Protein AF-A0A7J7NDR8-F1 (afdb_monomer)

Foldseek 3Di:
DPQPLLVLLVVLLVQLVVCVVVVPPPSLVVSLCSSLVVQCDEPDSNHLQDPDPVSVVLVVLLVLQFDDDDLPPAAQPDDCPCVPDPVVVVCVVLVVVLQVVQQVVLVLLLCVLLVQADPVSDGPCPVVSVVVQVVQQVNQVNSRHHRDHDDSLCSVVSVVPVNDVVSVVVVVVVVVVCSRRVSVVVSRDPSSVVSSVVVVVVVVCVVVVVFPCVPCLGVVLVVQLVVCCVVVVGSSVSVCSSVVSSCVVCVVVVVVVVVVVVVVVVVVVVVVVVVVVVVVVVVVVVVVPD

Radius of gyration: 29.2 Å; Cα contacts (8 Å, |Δi|>4): 221; chains: 1; bounding box: 97×40×79 Å

Secondary structure (DSSP, 8-state):
---HHHHHHHHHHHHHHHHHHTT-TTHHHHHHHHHHHHHHSTTSTT-SS-SSHHHHHHHHHHT-SS------SSTT----TTTTSHHHHHHHHHHHHHHHHHHHHHHHHHHHHHT-EETTTEETTHHHHHHHHHHHHHHHHHTTPPPP---TTHHHHHHTT--SHHHHHHHHHHHHHHGGGHHHHTTS-HHHHHHHHHHHHHHHGGGGGGS-TT-HHHHHHHHHHHHHHHHH--HHHHHHHHHHHHHHHHHHHHHHHHHHHHHHHHHHHHHHHHHHHHHHHHHHHHHTT-

Structure (mmCIF, N/CA/C/O backbone):
data_AF-A0A7J7NDR8-F1
#
_entry.id   AF-A0A7J7NDR8-F1
#
loop_
_atom_site.group_PDB
_atom_site.id
_atom_site.type_symbol
_atom_site.label_atom_id
_atom_site.label_alt_id
_atom_site.label_comp_id
_atom_site.label_asym_id
_atom_site.label_entity_id
_atom_site.label_seq_id
_atom_site.pdbx_PDB_ins_code
_atom_site.Cartn_x
_atom_site.Cartn_y
_atom_site.Cartn_z
_atom_site.occupancy
_atom_site.B_iso_or_equiv
_atom_site.auth_seq_id
_atom_site.auth_comp_id
_atom_site.auth_asym_id
_atom_site.auth_atom_id
_atom_site.pdbx_PDB_model_num
ATOM 1 N N . MET A 1 1 ? -23.920 -17.644 0.819 1.00 51.53 1 MET A N 1
ATOM 2 C CA . MET A 1 1 ? -24.583 -16.323 0.666 1.00 51.53 1 MET A CA 1
ATOM 3 C C . MET A 1 1 ? -25.579 -15.986 1.797 1.00 51.53 1 MET A C 1
ATOM 5 O O . MET A 1 1 ? -26.449 -15.149 1.606 1.00 51.53 1 MET A O 1
ATOM 9 N N . ARG A 1 2 ? -25.453 -16.583 2.999 1.00 60.44 2 ARG A N 1
ATOM 10 C CA . ARG A 1 2 ? -26.369 -16.357 4.142 1.00 60.44 2 ARG A CA 1
ATOM 11 C C . ARG A 1 2 ? -25.846 -15.369 5.196 1.00 60.44 2 ARG A C 1
ATOM 13 O O . ARG A 1 2 ? -26.506 -15.187 6.207 1.00 60.44 2 ARG A O 1
ATOM 20 N N . SER A 1 3 ? -24.673 -14.760 4.990 1.00 77.31 3 SER A N 1
ATOM 21 C CA . SER A 1 3 ? -24.080 -13.879 6.002 1.00 77.31 3 SER A CA 1
ATOM 22 C C . SER A 1 3 ? -24.706 -12.480 5.959 1.00 77.31 3 SER A C 1
ATOM 24 O O . SER A 1 3 ? -24.571 -11.804 4.936 1.00 77.31 3 SER A O 1
ATOM 26 N N . PRO A 1 4 ? -25.331 -11.998 7.046 1.00 75.75 4 PRO A N 1
ATOM 27 C CA . PRO A 1 4 ? -25.862 -10.635 7.131 1.00 75.75 4 PRO A CA 1
ATOM 28 C C . PRO A 1 4 ? -24.774 -9.559 6.970 1.00 75.75 4 PRO A C 1
ATOM 30 O O . PRO A 1 4 ? -25.018 -8.502 6.392 1.00 75.75 4 PRO A O 1
ATOM 33 N N . THR A 1 5 ? -23.541 -9.862 7.394 1.00 81.44 5 THR A N 1
ATOM 34 C CA . THR A 1 5 ? -22.369 -8.981 7.239 1.00 81.44 5 THR A CA 1
ATOM 35 C C . THR A 1 5 ? -21.984 -8.751 5.779 1.00 81.44 5 THR A C 1
ATOM 37 O O . THR A 1 5 ? -21.551 -7.657 5.426 1.00 81.44 5 THR A O 1
ATOM 40 N N . PHE A 1 6 ? -22.190 -9.749 4.913 1.00 82.50 6 PHE A N 1
ATOM 41 C CA . PHE A 1 6 ? -21.915 -9.627 3.482 1.00 82.50 6 PHE A CA 1
ATOM 42 C C . PHE A 1 6 ? -22.890 -8.654 2.817 1.00 82.50 6 PHE A C 1
ATOM 44 O O . PHE A 1 6 ? -22.467 -7.774 2.074 1.00 82.50 6 PHE A O 1
ATOM 51 N N . TRP A 1 7 ? -24.184 -8.772 3.125 1.00 82.44 7 TRP A N 1
ATOM 52 C CA . TRP A 1 7 ? -25.208 -7.885 2.576 1.00 82.44 7 TRP A CA 1
ATOM 53 C C . TRP A 1 7 ? -25.031 -6.442 3.039 1.00 82.44 7 TRP A C 1
ATOM 55 O O . TRP A 1 7 ? -25.168 -5.531 2.228 1.00 82.44 7 TRP A O 1
ATOM 65 N N . LEU A 1 8 ? -24.648 -6.219 4.301 1.00 82.50 8 LEU A N 1
ATOM 66 C CA . LEU A 1 8 ? -24.346 -4.867 4.771 1.00 82.50 8 LEU A CA 1
ATOM 67 C C . LEU A 1 8 ? -23.122 -4.276 4.054 1.00 82.50 8 LEU A C 1
ATOM 69 O O . LEU A 1 8 ? -23.159 -3.118 3.640 1.00 82.50 8 LEU A O 1
ATOM 73 N N . GLY A 1 9 ? -22.072 -5.075 3.844 1.00 81.94 9 GLY A N 1
ATOM 74 C CA . GLY A 1 9 ? -20.925 -4.670 3.031 1.00 81.94 9 GLY A CA 1
ATOM 75 C C . GLY A 1 9 ? -21.319 -4.345 1.584 1.00 81.94 9 GLY A C 1
ATOM 76 O O . GLY A 1 9 ? -20.912 -3.316 1.051 1.00 81.94 9 GLY A O 1
ATOM 77 N N . ALA A 1 10 ? -22.175 -5.159 0.961 1.00 85.19 10 ALA A N 1
ATOM 78 C CA . ALA A 1 10 ? -22.676 -4.920 -0.394 1.00 85.19 10 ALA A CA 1
ATOM 79 C C . ALA A 1 10 ? -23.516 -3.632 -0.497 1.00 85.19 10 ALA A C 1
ATOM 81 O O . ALA A 1 10 ? -23.398 -2.890 -1.469 1.00 85.19 10 ALA A O 1
ATOM 82 N N . VAL A 1 11 ? -24.320 -3.313 0.522 1.00 85.00 11 VAL A N 1
ATOM 83 C CA . VAL A 1 11 ? -25.031 -2.026 0.593 1.00 85.00 11 VAL A CA 1
ATOM 84 C C . VAL A 1 11 ? -24.041 -0.868 0.748 1.00 85.00 11 VAL A C 1
ATOM 86 O O . VAL A 1 11 ? -24.174 0.138 0.054 1.00 85.00 11 VAL A O 1
ATOM 89 N N . GLY A 1 12 ? -23.010 -1.022 1.584 1.00 83.38 12 GLY A N 1
ATOM 90 C CA . GLY A 1 12 ? -21.914 -0.055 1.688 1.00 83.38 12 GLY A CA 1
ATOM 91 C C . GLY A 1 12 ? -21.220 0.197 0.348 1.00 83.38 12 GLY A C 1
ATOM 92 O O . GLY A 1 12 ? -21.011 1.350 -0.026 1.00 83.38 12 GLY A O 1
ATOM 93 N N . PHE A 1 13 ? -20.951 -0.868 -0.414 1.00 85.44 13 PHE A N 1
ATOM 94 C CA . PHE A 1 13 ? -20.407 -0.792 -1.772 1.00 85.44 13 PHE A CA 1
ATOM 95 C C . PHE A 1 13 ? -21.311 0.025 -2.700 1.00 85.44 13 PHE A C 1
ATOM 97 O O . PHE A 1 13 ? -20.837 0.943 -3.367 1.00 85.44 13 PHE A O 1
ATOM 104 N N . LEU A 1 14 ? -22.618 -0.264 -2.713 1.00 86.31 14 LEU A N 1
ATOM 105 C CA . LEU A 1 14 ? -23.586 0.465 -3.536 1.00 86.31 14 LEU A CA 1
ATOM 106 C C . LEU A 1 14 ? -23.651 1.947 -3.162 1.00 86.31 14 LEU A C 1
ATOM 108 O O . LEU A 1 14 ? -23.682 2.793 -4.050 1.00 86.31 14 LEU A O 1
ATOM 112 N N . ILE A 1 15 ? -23.619 2.283 -1.871 1.00 84.38 15 ILE A N 1
ATOM 113 C CA . ILE A 1 15 ? -23.597 3.677 -1.407 1.00 84.38 15 ILE A CA 1
ATOM 114 C C . ILE A 1 15 ? -22.334 4.389 -1.901 1.00 84.38 15 ILE A C 1
ATOM 116 O O . ILE A 1 15 ? -22.423 5.499 -2.430 1.00 84.38 15 ILE A O 1
ATOM 120 N N . THR A 1 16 ? -21.165 3.753 -1.784 1.00 83.88 16 THR A N 1
ATOM 121 C CA . THR A 1 16 ? -19.909 4.317 -2.294 1.00 83.88 16 THR A CA 1
ATOM 122 C C . THR A 1 16 ? -19.947 4.491 -3.813 1.00 83.88 16 THR A C 1
ATOM 124 O O . THR A 1 16 ? -19.582 5.559 -4.307 1.00 83.88 16 THR A O 1
ATOM 127 N N . ALA A 1 17 ? -20.438 3.495 -4.553 1.00 83.56 17 ALA A N 1
ATOM 128 C CA . ALA A 1 17 ? -20.567 3.547 -6.007 1.00 83.56 17 ALA A CA 1
ATOM 129 C C . ALA A 1 17 ? -21.536 4.652 -6.463 1.00 83.56 17 ALA A C 1
ATOM 131 O O . ALA A 1 17 ? -21.200 5.445 -7.340 1.00 83.56 17 ALA A O 1
ATOM 132 N N . LEU A 1 18 ? -22.703 4.777 -5.824 1.00 85.00 18 LEU A N 1
ATOM 133 C CA . LEU A 1 18 ? -23.671 5.842 -6.107 1.00 85.00 18 LEU A CA 1
ATOM 134 C C . LEU A 1 18 ? -23.115 7.231 -5.771 1.00 85.00 18 LEU A C 1
ATOM 136 O O . LEU A 1 18 ? -23.335 8.182 -6.522 1.00 85.00 18 LEU A O 1
ATOM 140 N N . GLY A 1 19 ? -22.371 7.357 -4.670 1.00 80.44 19 GLY A N 1
ATOM 141 C CA . GLY A 1 19 ? -21.690 8.598 -4.306 1.00 80.44 19 GLY A CA 1
ATOM 142 C C . GLY A 1 19 ? -20.628 9.011 -5.329 1.00 80.44 19 GLY A C 1
ATOM 143 O O . GLY A 1 19 ? -20.514 10.195 -5.645 1.00 80.44 19 GLY A O 1
ATOM 144 N N . LEU A 1 20 ? -19.890 8.040 -5.882 1.00 80.81 20 LEU A N 1
ATOM 145 C CA . LEU A 1 20 ? -18.927 8.255 -6.968 1.00 80.81 20 LEU A CA 1
ATOM 146 C C . LEU A 1 20 ? -19.614 8.676 -8.271 1.00 80.81 20 LEU A C 1
ATOM 148 O O . LEU A 1 20 ? -19.175 9.646 -8.881 1.00 80.81 20 LEU A O 1
ATOM 152 N N . ILE A 1 21 ? -20.722 8.031 -8.658 1.00 83.75 21 ILE A N 1
ATOM 153 C CA . ILE A 1 21 ? -21.513 8.418 -9.845 1.00 83.75 21 ILE A CA 1
ATOM 154 C C . ILE A 1 21 ? -21.975 9.878 -9.743 1.00 83.75 21 ILE A C 1
ATOM 156 O O . ILE A 1 21 ? -21.960 10.613 -10.727 1.00 83.75 21 ILE A O 1
ATOM 160 N N . LYS A 1 22 ? -22.355 10.322 -8.541 1.00 82.75 22 LYS A N 1
ATOM 161 C CA . LYS A 1 22 ? -22.794 11.700 -8.284 1.00 82.75 22 LYS A CA 1
ATOM 162 C C . LYS A 1 22 ? -21.647 12.698 -8.061 1.00 82.75 22 LYS A C 1
ATOM 164 O O . LYS A 1 22 ? -21.925 13.838 -7.704 1.00 82.75 22 LYS A O 1
ATOM 169 N N . ASN A 1 23 ? -20.384 12.299 -8.258 1.00 78.00 23 ASN A N 1
ATOM 170 C CA . ASN A 1 23 ? -19.192 13.129 -8.026 1.00 78.00 23 ASN A CA 1
ATOM 171 C C . ASN A 1 23 ? -19.164 13.800 -6.636 1.00 78.00 23 ASN A C 1
ATOM 173 O O . ASN A 1 23 ? -18.692 14.927 -6.475 1.00 78.00 23 ASN A O 1
ATOM 177 N N . ILE A 1 24 ? -19.671 13.113 -5.607 1.00 79.31 24 ILE A N 1
ATOM 178 C CA . ILE A 1 24 ? -19.662 13.636 -4.239 1.00 79.31 24 ILE A CA 1
ATOM 179 C C . ILE A 1 24 ? -18.255 13.463 -3.661 1.00 79.31 24 ILE A C 1
ATOM 181 O O . ILE A 1 24 ? -17.758 12.342 -3.519 1.00 79.31 24 ILE A O 1
ATOM 185 N N . LYS A 1 25 ? -17.622 14.580 -3.283 1.00 70.81 25 LYS A N 1
ATOM 186 C CA . LYS A 1 25 ? -16.310 14.577 -2.623 1.00 70.81 25 LYS A CA 1
ATOM 187 C C . LYS A 1 25 ? -16.377 13.753 -1.334 1.00 70.81 25 LYS A C 1
ATOM 189 O O . LYS A 1 25 ? -17.200 14.017 -0.463 1.00 70.81 25 LYS A O 1
ATOM 194 N N . GLY A 1 26 ? -15.508 12.750 -1.202 1.00 69.94 26 GLY A N 1
ATOM 195 C CA . GLY A 1 26 ? -15.476 11.872 -0.027 1.00 69.94 26 GLY A CA 1
ATOM 196 C C . GLY A 1 26 ? -16.498 10.727 -0.024 1.00 69.94 26 GLY A C 1
ATOM 197 O O . GLY A 1 26 ? -16.689 10.115 1.024 1.00 69.94 26 GLY A O 1
ATOM 198 N N . SER A 1 27 ? -17.104 10.400 -1.170 1.00 73.00 27 SER A N 1
ATOM 199 C CA . SER A 1 27 ? -17.985 9.236 -1.411 1.00 73.00 27 SER A CA 1
ATOM 200 C C . SER A 1 27 ? -17.549 7.935 -0.712 1.00 73.00 27 SER A C 1
ATOM 202 O O . SER A 1 27 ? -18.381 7.237 -0.129 1.00 73.00 27 SER A O 1
ATOM 204 N N . MET A 1 28 ? -16.247 7.632 -0.698 1.00 75.00 28 MET A N 1
ATOM 205 C CA . MET A 1 28 ? -15.692 6.456 -0.010 1.00 75.00 28 MET A CA 1
ATOM 206 C C . MET A 1 28 ? -15.916 6.482 1.506 1.00 75.00 28 MET A C 1
ATOM 208 O O . MET A 1 28 ? -16.295 5.468 2.087 1.00 75.00 28 MET A O 1
ATOM 212 N N . LYS A 1 29 ? -15.752 7.646 2.147 1.00 80.75 29 LYS A N 1
ATOM 213 C CA . LYS A 1 29 ? -15.912 7.804 3.600 1.00 80.75 29 LYS A CA 1
ATOM 214 C C . LYS A 1 29 ? -17.355 7.557 4.032 1.00 80.75 29 LYS A C 1
ATOM 216 O O . LYS A 1 29 ? -17.577 6.920 5.055 1.00 80.75 29 LYS A O 1
ATOM 221 N N . TYR A 1 30 ? -18.333 8.003 3.244 1.00 81.56 30 TYR A N 1
ATOM 222 C CA . TYR A 1 30 ? -19.750 7.833 3.581 1.00 81.56 30 TYR A CA 1
ATOM 223 C C . TYR A 1 30 ? -20.179 6.363 3.633 1.00 81.56 30 TYR A C 1
ATOM 225 O O . TYR A 1 30 ? -20.934 5.992 4.528 1.00 81.56 30 TYR A O 1
ATOM 233 N N . GLY A 1 31 ? -19.662 5.518 2.731 1.00 81.00 31 GLY A N 1
ATOM 234 C CA . GLY A 1 31 ? -19.927 4.075 2.762 1.00 81.00 31 GLY A CA 1
ATOM 235 C C . GLY A 1 31 ? -19.384 3.417 4.032 1.00 81.00 31 GLY A C 1
ATOM 236 O O . GLY A 1 31 ? -20.113 2.697 4.715 1.00 81.00 31 GLY A O 1
ATOM 237 N N . ILE A 1 32 ? -18.139 3.741 4.403 1.00 84.56 32 ILE A N 1
ATOM 238 C CA . ILE A 1 32 ? -17.507 3.236 5.632 1.00 84.56 32 ILE A CA 1
ATOM 239 C C . ILE A 1 32 ? -18.285 3.703 6.863 1.00 84.56 32 ILE A C 1
ATOM 241 O O . ILE A 1 32 ? -18.609 2.885 7.722 1.00 84.56 32 ILE A O 1
ATOM 245 N N . ILE A 1 33 ? -18.618 4.996 6.946 1.00 86.06 33 ILE A N 1
ATOM 246 C CA . ILE A 1 33 ? -19.352 5.576 8.080 1.00 86.06 33 ILE A CA 1
ATOM 247 C C . ILE A 1 33 ? -20.728 4.923 8.215 1.00 86.06 33 ILE A C 1
ATOM 249 O O . ILE A 1 33 ? -21.099 4.534 9.317 1.00 86.06 33 ILE A O 1
ATOM 253 N N . PHE A 1 34 ? -21.459 4.743 7.112 1.00 85.19 34 PHE A N 1
ATOM 254 C CA . PHE A 1 34 ? -22.775 4.109 7.131 1.00 85.19 34 PHE A CA 1
ATOM 255 C C . PHE A 1 34 ? -22.709 2.672 7.659 1.00 85.19 34 PHE A C 1
ATOM 257 O O . PHE A 1 34 ? -23.411 2.327 8.610 1.00 85.19 34 PHE A O 1
ATOM 264 N N . VAL A 1 35 ? -21.829 1.840 7.092 1.00 84.31 35 VAL A N 1
ATOM 265 C CA . VAL A 1 35 ? -21.691 0.437 7.511 1.00 84.31 35 VAL A CA 1
ATOM 266 C C . VAL A 1 35 ? -21.201 0.345 8.956 1.00 84.31 35 VAL A C 1
ATOM 268 O O . VAL A 1 35 ? -21.706 -0.475 9.722 1.00 84.31 35 VAL A O 1
ATOM 271 N N . THR A 1 36 ? -20.266 1.208 9.357 1.00 84.44 36 THR A N 1
ATOM 272 C CA . THR A 1 36 ? -19.749 1.263 10.732 1.00 84.44 36 THR A CA 1
ATOM 273 C C . THR A 1 36 ? -20.843 1.654 11.720 1.00 84.44 36 THR A C 1
ATOM 275 O O . THR A 1 36 ? -21.030 0.967 12.719 1.00 84.44 36 THR A O 1
ATOM 278 N N . PHE A 1 37 ? -21.625 2.690 11.408 1.00 84.81 37 PHE A N 1
ATOM 279 C CA . PHE A 1 37 ? -22.710 3.170 12.260 1.00 84.81 37 PHE A CA 1
ATOM 280 C C . PHE A 1 37 ? -23.793 2.105 12.459 1.00 84.81 37 PHE A C 1
ATOM 282 O O . PHE A 1 37 ? -24.198 1.835 13.588 1.00 84.81 37 PHE A O 1
ATOM 289 N N . VAL A 1 38 ? -24.206 1.425 11.384 1.00 81.62 38 VAL A N 1
ATOM 290 C CA . VAL A 1 38 ? -25.160 0.306 11.473 1.00 81.62 38 VAL A CA 1
ATOM 291 C C . VAL A 1 38 ? -24.588 -0.852 12.302 1.00 81.62 38 VAL A C 1
ATOM 293 O O . VAL A 1 38 ? -25.322 -1.511 13.038 1.00 81.62 38 VAL A O 1
ATOM 296 N N . SER A 1 39 ? -23.273 -1.072 12.243 1.00 81.25 39 SER A N 1
ATOM 297 C CA . SER A 1 39 ? -22.602 -2.155 12.971 1.00 81.25 39 SER A CA 1
ATOM 298 C C . SER A 1 39 ? -22.332 -1.846 14.454 1.00 81.25 39 SER A C 1
ATOM 300 O O . SER A 1 39 ? -21.958 -2.752 15.203 1.00 81.25 39 SER A O 1
ATOM 302 N N . TRP A 1 40 ? -22.529 -0.604 14.913 1.00 79.62 40 TRP A N 1
ATOM 303 C CA . TRP A 1 40 ? -22.398 -0.233 16.329 1.00 79.62 40 TRP A CA 1
ATOM 304 C C . TRP A 1 40 ? -23.612 -0.618 17.179 1.00 79.62 40 TRP A C 1
ATOM 306 O O . TRP A 1 40 ? -23.473 -0.798 18.391 1.00 79.62 40 TRP A O 1
ATOM 316 N N . PHE A 1 41 ? -24.789 -0.794 16.576 1.00 78.81 41 PHE A N 1
ATOM 317 C CA . PHE A 1 41 ? -25.981 -1.210 17.312 1.00 78.81 41 PHE A CA 1
ATOM 318 C C . PHE A 1 41 ? -25.807 -2.638 17.859 1.00 78.81 41 PHE A C 1
ATOM 320 O O . PHE A 1 41 ? -25.657 -3.600 17.102 1.00 78.81 41 PHE A O 1
ATOM 327 N N . ARG A 1 42 ? -25.799 -2.781 19.193 1.00 67.94 42 ARG A N 1
ATOM 328 C CA . ARG A 1 42 ? -25.732 -4.082 19.886 1.00 67.94 42 ARG A CA 1
ATOM 329 C C . ARG A 1 42 ? -27.067 -4.818 19.726 1.00 67.94 42 ARG A C 1
ATOM 331 O O . ARG A 1 42 ? -28.119 -4.222 19.926 1.00 67.94 42 ARG A O 1
ATOM 338 N N . GLY A 1 43 ? -27.021 -6.110 19.392 1.00 64.25 43 GLY A N 1
ATOM 339 C CA . GLY A 1 43 ? -28.211 -6.975 19.281 1.00 64.25 43 GLY A CA 1
ATOM 340 C C . GLY A 1 43 ? -28.643 -7.341 17.856 1.00 64.25 43 GLY A C 1
ATOM 341 O O . GLY A 1 43 ? -29.561 -8.138 17.690 1.00 64.25 43 GLY A O 1
ATOM 342 N N . THR A 1 44 ? -27.973 -6.826 16.826 1.00 68.06 44 THR A N 1
ATOM 343 C CA . THR A 1 44 ? -28.178 -7.245 15.431 1.00 68.06 44 THR A CA 1
ATOM 344 C C . THR A 1 44 ? -27.156 -8.305 15.014 1.00 68.06 44 THR A C 1
ATOM 346 O O . THR A 1 44 ? -26.052 -8.381 15.551 1.00 68.06 44 THR A O 1
ATOM 349 N N . SER A 1 45 ? -27.486 -9.110 14.002 1.00 65.69 45 SER A N 1
ATOM 350 C CA . SER A 1 45 ? -26.591 -10.131 13.427 1.00 65.69 45 SER A CA 1
ATOM 351 C C . SER A 1 45 ? -25.357 -9.563 12.705 1.00 65.69 45 SER A C 1
ATOM 353 O O . SER A 1 45 ? -24.540 -10.323 12.188 1.00 65.69 45 SER A O 1
ATOM 355 N N . VAL A 1 46 ? -25.218 -8.233 12.669 1.00 66.12 46 VAL A N 1
ATOM 356 C CA . VAL A 1 46 ? -24.150 -7.489 11.984 1.00 66.12 46 VAL A CA 1
ATOM 357 C C . VAL A 1 46 ? -23.324 -6.641 12.963 1.00 66.12 46 VAL A C 1
ATOM 359 O O . VAL A 1 46 ? -22.560 -5.771 12.557 1.00 66.12 46 VAL A O 1
ATOM 362 N N . THR A 1 47 ? -23.479 -6.860 14.270 1.00 73.44 47 THR A N 1
ATOM 363 C CA . THR A 1 47 ? -22.821 -6.029 15.282 1.00 73.44 47 THR A CA 1
ATOM 364 C C . THR A 1 47 ? -21.320 -6.324 15.415 1.00 73.44 47 THR A C 1
ATOM 366 O O . THR A 1 47 ? -20.887 -7.479 15.410 1.00 73.44 47 THR A O 1
ATOM 369 N N . VAL A 1 48 ? -20.515 -5.273 15.600 1.00 70.38 48 VAL A N 1
ATOM 370 C CA . VAL A 1 48 ? -19.092 -5.371 15.995 1.00 70.38 48 VAL A CA 1
ATOM 371 C C . VAL A 1 48 ? -18.940 -5.761 17.469 1.00 70.38 48 VAL A C 1
ATOM 373 O O . VAL A 1 48 ? -17.895 -6.280 17.875 1.00 70.38 48 VAL A O 1
ATOM 376 N N . PHE A 1 49 ? -19.999 -5.571 18.259 1.00 71.44 49 PHE A N 1
ATOM 377 C CA . PHE A 1 49 ? -20.047 -5.834 19.694 1.00 71.44 49 PHE A CA 1
ATOM 378 C C . PHE A 1 49 ? -21.065 -6.944 20.002 1.00 71.44 49 PHE A C 1
ATOM 380 O O . PHE A 1 49 ? -22.139 -6.669 20.548 1.00 71.44 49 PHE A O 1
ATOM 387 N N . PRO A 1 50 ? -20.774 -8.209 19.639 1.00 70.69 50 PRO A N 1
ATOM 388 C CA . PRO A 1 50 ? -21.643 -9.319 20.008 1.00 70.69 50 PRO A CA 1
ATOM 389 C C . PRO A 1 50 ? -21.754 -9.409 21.535 1.00 70.69 50 PRO A C 1
ATOM 391 O O . PRO A 1 50 ? -20.833 -9.024 22.253 1.00 70.69 50 PRO A O 1
ATOM 394 N N . ASN A 1 51 ? -22.861 -9.946 22.051 1.00 68.88 51 ASN A N 1
ATOM 395 C CA . ASN A 1 51 ? -23.046 -10.183 23.491 1.00 68.88 51 ASN A CA 1
ATOM 396 C C . ASN A 1 51 ? -22.238 -11.407 23.957 1.00 68.88 51 ASN A C 1
ATOM 398 O O . ASN A 1 51 ? -22.769 -12.368 24.501 1.00 68.88 51 ASN A O 1
ATOM 402 N N . THR A 1 52 ? -20.942 -11.387 23.668 1.00 74.31 52 THR A N 1
ATOM 403 C CA . THR A 1 52 ? -19.938 -12.348 24.107 1.00 74.31 52 THR A CA 1
ATOM 404 C C . THR A 1 52 ? -18.879 -11.597 24.916 1.00 74.31 52 THR A C 1
ATOM 406 O O . THR A 1 52 ? -18.724 -10.385 24.738 1.00 74.31 52 THR A O 1
ATOM 409 N N . PRO A 1 53 ? -18.089 -12.284 25.759 1.00 71.94 53 PRO A N 1
ATOM 410 C CA . PRO A 1 53 ? -17.034 -11.643 26.552 1.00 71.94 53 PRO A CA 1
ATOM 411 C C . PRO A 1 53 ? -16.060 -10.809 25.701 1.00 71.94 53 PRO A C 1
ATOM 413 O O . PRO A 1 53 ? -15.596 -9.752 26.119 1.00 71.94 53 PRO A O 1
ATOM 416 N N . ILE A 1 54 ? -15.807 -11.251 24.464 1.00 72.06 54 ILE A N 1
ATOM 417 C CA . ILE A 1 54 ? -14.955 -10.564 23.485 1.00 72.06 54 ILE A CA 1
ATOM 418 C C . ILE A 1 54 ? -15.621 -9.278 22.972 1.00 72.06 54 ILE A C 1
ATOM 420 O O . ILE A 1 54 ? -14.959 -8.251 22.827 1.00 72.06 54 ILE A O 1
ATOM 424 N N . GLY A 1 55 ? -16.926 -9.307 22.691 1.00 70.12 55 GLY A N 1
ATOM 425 C CA . GLY A 1 55 ? -17.657 -8.117 22.256 1.00 70.12 55 GLY A CA 1
ATOM 426 C C . GLY A 1 55 ? -17.829 -7.084 23.372 1.00 70.12 55 GLY A C 1
ATOM 427 O O . GLY A 1 55 ? -17.751 -5.888 23.103 1.00 70.12 55 GLY A O 1
ATOM 428 N N . GLU A 1 56 ? -17.948 -7.524 24.626 1.00 73.06 56 GLU A N 1
ATOM 429 C CA . GLU A 1 56 ? -17.965 -6.649 25.806 1.00 73.06 56 GLU A CA 1
ATOM 430 C C . GLU A 1 56 ? -16.614 -5.948 26.018 1.00 73.06 56 GLU A C 1
ATOM 432 O O . GLU A 1 56 ? -16.568 -4.742 26.261 1.00 73.06 56 GLU A O 1
ATOM 437 N N . GLN A 1 57 ? -15.500 -6.670 25.847 1.00 74.25 57 GLN A N 1
ATOM 438 C CA . GLN A 1 57 ? -14.154 -6.087 25.874 1.00 74.25 57 GLN A CA 1
ATOM 439 C C . GLN A 1 57 ? -13.956 -5.058 24.758 1.00 74.25 57 GLN A C 1
ATOM 441 O O . GLN A 1 57 ? -13.486 -3.952 25.026 1.00 74.25 57 GLN A O 1
ATOM 446 N N . LYS A 1 58 ? -14.374 -5.376 23.525 1.00 74.38 58 LYS A N 1
ATOM 447 C CA . LYS A 1 58 ? -14.339 -4.428 22.399 1.00 74.38 58 LYS A CA 1
ATOM 448 C C . LYS A 1 58 ? -15.191 -3.190 22.670 1.00 74.38 58 LYS A C 1
ATOM 450 O O . LYS A 1 58 ? -14.770 -2.086 22.347 1.00 74.38 58 LYS A O 1
ATOM 455 N N . PHE A 1 59 ? -16.359 -3.350 23.288 1.00 74.06 59 PHE A N 1
ATOM 456 C CA . PHE A 1 59 ? -17.246 -2.236 23.621 1.00 74.06 59 PHE A CA 1
ATOM 457 C C . PHE A 1 59 ? -16.673 -1.353 24.735 1.00 74.06 59 PHE A C 1
ATOM 459 O O . PHE A 1 59 ? -16.727 -0.128 24.653 1.00 74.06 59 PHE A O 1
ATOM 466 N N . ASN A 1 60 ? -16.067 -1.956 25.758 1.00 75.19 60 ASN A N 1
ATOM 467 C CA . ASN A 1 60 ? -15.371 -1.223 26.815 1.00 75.19 60 ASN A CA 1
ATOM 468 C C . ASN A 1 60 ? -14.117 -0.507 26.293 1.00 75.19 60 ASN A C 1
ATOM 470 O O . ASN A 1 60 ? -13.792 0.573 26.781 1.00 75.19 60 ASN A O 1
ATOM 474 N N . TYR A 1 61 ? -13.449 -1.073 25.287 1.00 72.56 61 TYR A N 1
ATOM 475 C CA . TYR A 1 61 ? -12.365 -0.409 24.569 1.00 72.56 61 TYR A CA 1
ATOM 476 C C . TYR A 1 61 ? -12.886 0.769 23.737 1.00 72.56 61 TYR A C 1
ATOM 478 O O . TYR A 1 61 ? -12.380 1.873 23.876 1.00 72.56 61 TYR A O 1
ATOM 486 N N . PHE A 1 62 ? -13.969 0.584 22.979 1.00 74.25 62 PHE A N 1
ATOM 487 C CA . PHE A 1 62 ? -14.626 1.649 22.214 1.00 74.25 62 PHE A CA 1
ATOM 488 C C . PHE A 1 62 ? -15.085 2.833 23.082 1.00 74.25 62 PHE A C 1
ATOM 490 O O . PHE A 1 62 ? -14.952 3.985 22.676 1.00 74.25 62 PHE A O 1
ATOM 497 N N . LYS A 1 63 ? -15.583 2.577 24.301 1.00 72.50 63 LYS A N 1
ATOM 498 C CA . LYS A 1 63 ? -15.963 3.640 25.252 1.00 72.50 63 LYS A CA 1
ATOM 499 C C . LYS A 1 63 ? -14.798 4.546 25.649 1.00 72.50 63 LYS A C 1
ATOM 501 O O . LYS A 1 63 ? -15.032 5.689 26.038 1.00 72.50 63 LYS A O 1
ATOM 506 N N . LYS A 1 64 ? -13.557 4.065 25.566 1.00 74.50 64 LYS A N 1
ATOM 507 C CA . LYS A 1 64 ? -12.371 4.907 25.727 1.00 74.50 64 LYS A CA 1
ATOM 508 C C . LYS A 1 64 ? -12.132 5.638 24.410 1.00 74.50 64 LYS A C 1
ATOM 510 O O . LYS A 1 64 ? -11.280 5.247 23.634 1.00 74.50 64 LYS A O 1
ATOM 515 N N . ILE A 1 65 ? -12.918 6.682 24.146 1.00 65.69 65 ILE A N 1
ATOM 516 C CA . ILE A 1 65 ? -12.897 7.438 22.876 1.00 65.69 65 ILE A CA 1
ATOM 517 C C . ILE A 1 65 ? -11.483 7.941 22.540 1.00 65.69 65 ILE A C 1
ATOM 519 O O . ILE A 1 65 ? -11.105 7.988 21.370 1.00 65.69 65 ILE A O 1
ATOM 523 N N . VAL A 1 66 ? -10.709 8.276 23.575 1.00 69.19 66 VAL A N 1
ATOM 524 C CA . VAL A 1 66 ? -9.295 8.629 23.480 1.00 69.19 66 VAL A CA 1
ATOM 525 C C . VAL A 1 66 ? -8.502 7.724 24.416 1.00 69.19 66 VAL A C 1
ATOM 527 O O . VAL A 1 66 ? -8.772 7.693 25.617 1.00 69.19 66 VAL A O 1
ATOM 530 N N . ASP A 1 67 ? -7.529 6.991 23.876 1.00 69.06 67 ASP A N 1
ATOM 531 C CA . ASP A 1 67 ? -6.589 6.197 24.672 1.00 69.06 67 ASP A CA 1
ATOM 532 C C . ASP A 1 67 ? -5.174 6.335 24.104 1.00 69.06 67 ASP A C 1
ATOM 534 O O . ASP A 1 67 ? -4.977 6.363 22.890 1.00 69.06 67 ASP A O 1
ATOM 538 N N . PHE A 1 68 ? -4.181 6.416 24.990 1.00 66.56 68 PHE A N 1
ATOM 539 C CA . PHE A 1 68 ? -2.776 6.521 24.610 1.00 66.56 68 PHE A CA 1
ATOM 540 C C . PHE A 1 68 ? -2.072 5.199 24.905 1.00 66.56 68 PHE A C 1
ATOM 542 O O . PHE A 1 68 ? -1.720 4.890 26.048 1.00 66.56 68 PHE A O 1
ATOM 549 N N . GLN A 1 69 ? -1.865 4.404 23.856 1.00 67.25 69 GLN A N 1
ATOM 550 C CA . GLN A 1 69 ? -1.168 3.130 23.976 1.00 67.25 69 GLN A CA 1
ATOM 551 C C . GLN A 1 69 ? 0.329 3.375 24.174 1.00 67.25 69 GLN A C 1
ATOM 553 O O . GLN A 1 69 ? 1.032 3.836 23.278 1.00 67.25 69 GLN A O 1
ATOM 558 N N . LYS A 1 70 ? 0.834 3.048 25.366 1.00 66.12 70 LYS A N 1
ATOM 559 C CA . LYS A 1 70 ? 2.277 3.051 25.627 1.00 66.12 70 LYS A CA 1
ATOM 560 C C . LYS A 1 70 ? 2.911 1.886 24.868 1.00 66.12 70 LYS A C 1
ATOM 562 O O . LYS A 1 70 ? 2.558 0.735 25.123 1.00 66.12 70 LYS A O 1
ATOM 567 N N . ILE A 1 71 ? 3.874 2.170 23.992 1.00 66.38 71 ILE A N 1
ATOM 568 C CA . ILE A 1 71 ? 4.659 1.140 23.303 1.00 66.38 71 ILE A CA 1
ATOM 569 C C . ILE A 1 71 ? 5.601 0.497 24.331 1.00 66.38 71 ILE A C 1
ATOM 571 O O . ILE A 1 71 ? 6.699 0.985 24.575 1.00 66.38 71 ILE A O 1
ATOM 575 N N . LYS A 1 72 ? 5.136 -0.554 25.014 1.00 66.38 72 LYS A N 1
ATOM 576 C CA . LYS A 1 72 ? 5.904 -1.231 26.076 1.00 66.38 72 LYS A CA 1
ATOM 577 C C . LYS A 1 72 ? 6.730 -2.411 25.572 1.00 66.38 72 LYS A C 1
ATOM 579 O O . LYS A 1 72 ? 7.747 -2.729 26.170 1.00 66.38 72 LYS A O 1
ATOM 584 N N . THR A 1 73 ? 6.266 -3.075 24.520 1.00 65.69 73 THR A N 1
ATOM 585 C CA . THR A 1 73 ? 6.756 -4.400 24.107 1.00 65.69 73 THR A CA 1
ATOM 586 C C . THR A 1 73 ? 7.321 -4.446 22.695 1.00 65.69 73 THR A C 1
ATOM 588 O O . THR A 1 73 ? 7.884 -5.469 22.326 1.00 65.69 73 THR A O 1
ATOM 591 N N . THR A 1 74 ? 7.179 -3.378 21.908 1.00 68.94 74 THR A N 1
ATOM 592 C CA . THR A 1 74 ? 7.476 -3.427 20.464 1.00 68.94 74 THR A CA 1
ATOM 593 C C . THR A 1 74 ? 8.559 -2.443 20.023 1.00 68.94 74 THR A C 1
ATOM 595 O O . THR A 1 74 ? 9.274 -2.726 19.069 1.00 68.94 74 THR A O 1
ATOM 598 N N . ALA A 1 75 ? 8.744 -1.324 20.731 1.00 75.12 75 ALA A N 1
ATOM 599 C CA . ALA A 1 75 ? 9.773 -0.342 20.394 1.00 75.12 75 ALA A CA 1
ATOM 600 C C . ALA A 1 75 ? 11.163 -0.851 20.791 1.00 75.12 75 ALA A C 1
ATOM 602 O O . ALA A 1 75 ? 11.406 -1.164 21.956 1.00 75.12 75 ALA A O 1
ATOM 603 N N . GLY A 1 76 ? 12.076 -0.910 19.824 1.00 69.75 76 GLY A N 1
ATOM 604 C CA . GLY A 1 76 ? 13.481 -1.263 20.028 1.00 69.75 76 GLY A CA 1
ATOM 605 C C . GLY A 1 76 ? 13.730 -2.734 20.364 1.00 69.75 76 GLY A C 1
ATOM 606 O O . GLY A 1 76 ? 14.864 -3.096 20.674 1.00 69.75 76 GLY A O 1
ATOM 607 N N . VAL A 1 77 ? 12.709 -3.597 20.295 1.00 75.69 77 VAL A N 1
ATOM 608 C CA . VAL A 1 77 ? 12.852 -5.039 20.542 1.00 75.69 77 VAL A CA 1
ATOM 609 C C . VAL A 1 77 ? 13.367 -5.717 19.273 1.00 75.69 77 VAL A C 1
ATOM 611 O O . VAL A 1 77 ? 12.644 -6.409 18.562 1.00 75.69 77 VAL A O 1
ATOM 614 N N . ILE A 1 78 ? 14.643 -5.490 18.971 1.00 72.88 78 ILE A N 1
ATOM 615 C CA . ILE A 1 78 ? 15.330 -6.122 17.845 1.00 72.88 78 ILE A CA 1
ATOM 616 C C . ILE A 1 78 ? 16.054 -7.360 18.376 1.00 72.88 78 ILE A C 1
ATOM 618 O O . ILE A 1 78 ? 17.055 -7.258 19.083 1.00 72.88 78 ILE A O 1
ATOM 622 N N . SER A 1 79 ? 15.530 -8.545 18.059 1.00 77.19 79 SER A N 1
ATOM 623 C CA . SER A 1 79 ? 16.137 -9.817 18.462 1.00 77.19 79 SER A CA 1
ATOM 624 C C . SER A 1 79 ? 16.855 -10.477 17.291 1.00 77.19 79 SER A C 1
ATOM 626 O O . SER A 1 79 ? 16.228 -10.961 16.351 1.00 77.19 79 SER A O 1
ATOM 628 N N . PHE A 1 80 ? 18.180 -10.566 17.388 1.00 78.44 80 PHE A N 1
ATOM 629 C CA . PHE A 1 80 ? 19.022 -11.292 16.430 1.00 78.44 80 PHE A CA 1
ATOM 630 C C . PHE A 1 80 ? 19.200 -12.778 16.787 1.00 78.44 80 PHE A C 1
ATOM 632 O O . PHE A 1 80 ? 19.932 -13.500 16.117 1.00 78.44 80 PHE A O 1
ATOM 639 N N . SER A 1 81 ? 18.513 -13.275 17.821 1.00 78.81 81 SER A N 1
ATOM 640 C CA . SER A 1 81 ? 18.681 -14.652 18.314 1.00 78.81 81 SER A CA 1
ATOM 641 C C . SER A 1 81 ? 18.366 -15.726 17.262 1.00 78.81 81 SER A C 1
ATOM 643 O O . SER A 1 81 ? 18.970 -16.794 17.282 1.00 78.81 81 SER A O 1
ATOM 645 N N . ASN A 1 82 ? 17.456 -15.451 16.323 1.00 79.56 82 ASN A N 1
ATOM 646 C CA . ASN A 1 82 ? 17.028 -16.408 15.296 1.00 79.56 82 ASN A CA 1
ATOM 647 C C . ASN A 1 82 ? 17.721 -16.212 13.933 1.00 79.56 82 ASN A C 1
ATOM 649 O O . ASN A 1 82 ? 17.320 -16.848 12.961 1.00 79.56 82 ASN A O 1
ATOM 653 N N . PHE A 1 83 ? 18.764 -15.378 13.836 1.00 80.62 83 PHE A N 1
ATOM 654 C CA . PHE A 1 83 ? 19.409 -15.034 12.556 1.00 80.62 83 PHE A CA 1
ATOM 655 C C . PHE A 1 83 ? 20.110 -16.220 11.864 1.00 80.62 83 PHE A C 1
ATOM 657 O O . PHE A 1 83 ? 20.389 -16.174 10.669 1.00 80.62 83 PHE A O 1
ATOM 664 N N . SER A 1 84 ? 20.373 -17.303 12.606 1.00 82.69 84 SER A N 1
ATOM 665 C CA . SER A 1 84 ? 20.937 -18.549 12.061 1.00 82.69 84 SER A CA 1
ATOM 666 C C . SER A 1 84 ? 19.908 -19.436 11.344 1.00 82.69 84 SER A C 1
ATOM 668 O O . SER A 1 84 ?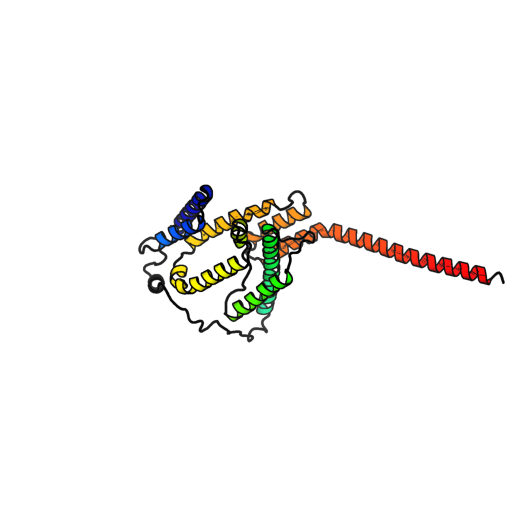 20.292 -20.417 10.714 1.00 82.69 84 SER A O 1
ATOM 670 N N . LYS A 1 85 ? 18.605 -19.131 11.426 1.00 88.12 85 LYS A N 1
ATOM 671 C CA . LYS A 1 85 ? 17.565 -19.892 10.720 1.00 88.12 85 LYS A CA 1
ATOM 672 C C . LYS A 1 85 ? 17.490 -19.461 9.258 1.00 88.12 85 LYS A C 1
ATOM 674 O O . LYS A 1 85 ? 17.407 -18.270 8.961 1.00 88.12 85 LYS A O 1
ATOM 679 N N . SER A 1 86 ? 17.441 -20.431 8.349 1.00 87.31 86 SER A N 1
ATOM 680 C CA . SER A 1 86 ? 17.297 -20.187 6.906 1.00 87.31 86 SER A CA 1
ATOM 681 C C . SER A 1 86 ? 16.012 -19.426 6.559 1.00 87.31 86 SER A C 1
ATOM 683 O O . SER A 1 86 ? 16.014 -18.591 5.661 1.00 87.31 86 SER A O 1
ATOM 685 N N . GLU A 1 87 ? 14.937 -19.646 7.315 1.00 87.69 87 GLU A N 1
ATOM 686 C CA . GLU A 1 87 ? 13.639 -18.976 7.160 1.00 87.69 87 GLU A CA 1
ATOM 687 C C . GLU A 1 87 ? 13.744 -17.446 7.248 1.00 87.69 87 GLU A C 1
ATOM 689 O O . GLU A 1 87 ? 13.085 -16.738 6.488 1.00 87.69 87 GLU A O 1
ATOM 694 N N . VAL A 1 88 ? 14.600 -16.932 8.142 1.00 87.19 88 VAL A N 1
ATOM 695 C CA . VAL A 1 88 ? 14.800 -15.486 8.326 1.00 87.19 88 VAL A CA 1
ATOM 696 C C . VAL A 1 88 ? 15.465 -14.882 7.095 1.00 87.19 88 VAL A C 1
ATOM 698 O O . VAL A 1 88 ? 15.036 -13.833 6.626 1.00 87.19 88 VAL A O 1
ATOM 701 N N . TRP A 1 89 ? 16.464 -15.564 6.533 1.00 88.38 89 TRP A N 1
ATOM 702 C CA . TRP A 1 89 ? 17.142 -15.127 5.312 1.00 88.38 89 TRP A CA 1
ATOM 703 C C . TRP A 1 89 ? 16.223 -15.154 4.097 1.00 88.38 89 TRP A C 1
ATOM 705 O O . TRP A 1 89 ? 16.228 -14.208 3.312 1.00 88.38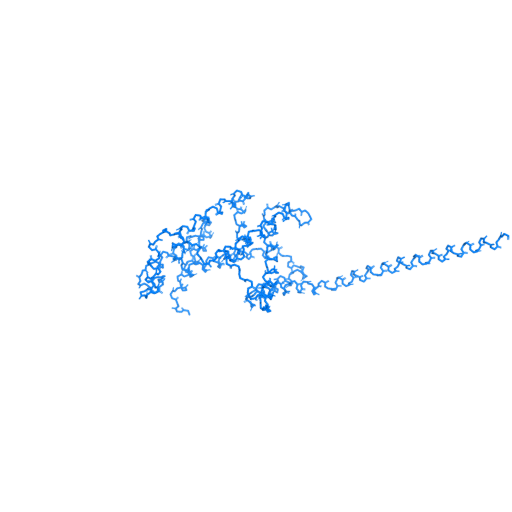 89 TRP A O 1
ATOM 715 N N . VAL A 1 90 ? 15.399 -16.198 3.968 1.00 88.81 90 VAL A N 1
ATOM 716 C CA . VAL A 1 90 ? 14.390 -16.269 2.907 1.00 88.81 90 VAL A CA 1
ATOM 717 C C . VAL A 1 90 ? 13.421 -15.099 3.049 1.00 88.81 90 VAL A C 1
ATOM 719 O O . VAL A 1 90 ? 13.276 -14.326 2.107 1.00 88.81 90 VAL A O 1
ATOM 722 N N . ALA A 1 91 ? 12.817 -14.896 4.222 1.00 87.12 91 ALA A N 1
ATOM 723 C CA . ALA A 1 91 ? 11.885 -13.792 4.444 1.00 87.12 91 ALA A CA 1
ATOM 724 C C . ALA A 1 91 ? 12.530 -12.419 4.190 1.00 87.12 91 ALA A C 1
ATOM 726 O O . ALA A 1 91 ? 11.924 -11.584 3.525 1.00 87.12 91 ALA A O 1
ATOM 727 N N . LEU A 1 92 ? 13.767 -12.208 4.649 1.00 88.25 92 LEU A N 1
ATOM 728 C CA . LEU A 1 92 ? 14.514 -10.967 4.452 1.00 88.25 92 LEU A CA 1
ATOM 729 C C . LEU A 1 92 ? 14.734 -10.670 2.968 1.00 88.25 92 LEU A C 1
ATOM 731 O O . LEU A 1 92 ? 14.406 -9.578 2.517 1.00 88.25 92 LEU A O 1
ATOM 735 N N . ILE A 1 93 ? 15.242 -11.638 2.200 1.00 88.69 93 ILE A N 1
ATOM 736 C CA . ILE A 1 93 ? 15.502 -11.454 0.766 1.00 88.69 93 ILE A CA 1
ATOM 737 C C . ILE A 1 93 ? 14.188 -11.246 0.006 1.00 88.69 93 ILE A C 1
ATOM 739 O O . ILE A 1 93 ? 14.110 -10.376 -0.861 1.00 88.69 93 ILE A O 1
ATOM 743 N N . THR A 1 94 ? 13.145 -12.010 0.344 1.00 86.94 94 THR A N 1
ATOM 744 C CA . THR A 1 94 ? 11.850 -11.907 -0.345 1.00 86.94 94 THR A CA 1
ATOM 745 C C . THR A 1 94 ? 11.184 -10.559 -0.073 1.00 86.94 94 THR A C 1
ATOM 747 O O . THR A 1 94 ? 10.706 -9.922 -1.008 1.00 86.94 94 THR A O 1
ATOM 750 N N . LEU A 1 95 ? 11.176 -10.099 1.184 1.00 87.12 95 LEU A N 1
ATOM 751 C CA . LEU A 1 95 ? 10.609 -8.801 1.554 1.00 87.12 95 LEU A CA 1
ATOM 752 C C . LEU A 1 95 ? 11.416 -7.650 0.963 1.00 87.12 95 LEU A C 1
ATOM 754 O O . LEU A 1 95 ? 10.806 -6.744 0.419 1.00 87.12 95 LEU A O 1
ATOM 758 N N . LEU A 1 96 ? 12.750 -7.712 0.988 1.00 88.19 96 LEU A N 1
ATOM 759 C CA . LEU A 1 96 ? 13.608 -6.696 0.373 1.00 88.19 96 LEU A CA 1
ATOM 760 C C . LEU A 1 96 ? 13.320 -6.550 -1.127 1.00 88.19 96 LEU A C 1
ATOM 762 O O . LEU A 1 96 ? 13.170 -5.443 -1.632 1.00 88.19 96 LEU A O 1
ATOM 766 N N . TYR A 1 97 ? 13.225 -7.670 -1.845 1.00 86.44 97 TYR A N 1
ATOM 767 C CA . TYR A 1 97 ? 12.922 -7.661 -3.274 1.00 86.44 97 TYR A CA 1
ATOM 768 C C . TYR A 1 97 ? 11.526 -7.096 -3.570 1.00 86.44 97 TYR A C 1
ATOM 770 O O . TYR A 1 97 ? 11.362 -6.297 -4.496 1.00 86.44 97 TYR A O 1
ATOM 778 N N . VAL A 1 98 ? 10.527 -7.518 -2.790 1.00 84.94 98 VAL A N 1
ATOM 779 C CA . VAL A 1 98 ? 9.150 -7.028 -2.916 1.00 84.94 98 VAL A CA 1
ATOM 780 C C . VAL A 1 98 ? 9.081 -5.531 -2.626 1.00 84.94 98 VAL A C 1
ATOM 782 O O . VAL A 1 98 ? 8.444 -4.816 -3.391 1.00 84.94 98 VAL A O 1
ATOM 785 N N . ASP A 1 99 ? 9.761 -5.067 -1.580 1.00 88.12 99 ASP A N 1
ATOM 786 C CA . ASP A 1 99 ? 9.789 -3.669 -1.149 1.00 88.12 99 ASP A CA 1
ATOM 787 C C . ASP A 1 99 ? 10.429 -2.776 -2.215 1.00 88.12 99 ASP A C 1
ATOM 789 O O . ASP A 1 99 ? 9.790 -1.852 -2.702 1.00 88.12 99 ASP A O 1
ATOM 793 N N . ILE A 1 100 ? 11.621 -3.134 -2.709 1.00 88.00 100 ILE A N 1
ATOM 794 C CA . ILE A 1 100 ? 12.288 -2.390 -3.790 1.00 88.00 100 ILE A CA 1
ATOM 795 C C . ILE A 1 100 ? 11.401 -2.336 -5.039 1.00 88.00 100 ILE A C 1
ATOM 797 O O . ILE A 1 100 ? 11.205 -1.268 -5.613 1.00 88.00 100 ILE A O 1
ATOM 801 N N . SER A 1 101 ? 10.836 -3.473 -5.456 1.00 86.81 101 SER A N 1
ATOM 802 C CA . SER A 1 101 ? 10.008 -3.534 -6.668 1.00 86.81 101 SER A CA 1
ATOM 803 C C . SER A 1 101 ? 8.721 -2.716 -6.526 1.00 86.81 101 SER A C 1
ATOM 805 O O . SER A 1 101 ? 8.321 -2.026 -7.466 1.00 86.81 101 SER A O 1
ATOM 807 N N . ALA A 1 102 ? 8.080 -2.774 -5.356 1.00 85.25 102 ALA A N 1
ATOM 808 C CA . ALA A 1 102 ? 6.875 -2.014 -5.061 1.00 85.25 102 ALA A CA 1
ATOM 809 C C . ALA A 1 102 ? 7.176 -0.514 -4.985 1.00 85.25 102 ALA A C 1
ATOM 811 O O . ALA A 1 102 ? 6.535 0.244 -5.706 1.00 85.25 102 ALA A O 1
ATOM 812 N N . THR A 1 103 ? 8.180 -0.104 -4.204 1.00 87.44 103 THR A N 1
ATOM 813 C CA . THR A 1 103 ? 8.592 1.297 -4.042 1.00 87.44 103 THR A CA 1
ATOM 814 C C . THR A 1 103 ? 9.010 1.913 -5.370 1.00 87.44 103 THR A C 1
ATOM 816 O O . THR A 1 103 ? 8.597 3.026 -5.685 1.00 87.44 103 THR A O 1
ATOM 819 N N . THR A 1 104 ? 9.777 1.198 -6.198 1.00 88.00 104 THR A N 1
ATOM 820 C CA . THR A 1 104 ? 10.111 1.667 -7.547 1.00 88.00 104 THR A CA 1
ATOM 821 C C . THR A 1 104 ? 8.848 1.845 -8.386 1.00 88.00 104 THR A C 1
ATOM 823 O O . THR A 1 104 ? 8.635 2.921 -8.944 1.00 88.00 104 THR A O 1
ATOM 826 N N . GLY A 1 105 ? 7.975 0.835 -8.444 1.00 85.19 105 GLY A N 1
ATOM 827 C CA . GLY A 1 105 ? 6.742 0.907 -9.229 1.00 85.19 105 GLY A CA 1
ATOM 828 C C . GLY A 1 105 ? 5.821 2.054 -8.803 1.00 85.19 105 GLY A C 1
ATOM 829 O O . GLY A 1 105 ? 5.312 2.790 -9.651 1.00 85.19 105 GLY A O 1
ATOM 830 N N . THR A 1 106 ? 5.629 2.253 -7.499 1.00 86.25 106 THR A N 1
ATOM 831 C CA . THR A 1 106 ? 4.765 3.308 -6.961 1.00 86.25 106 THR A CA 1
ATOM 832 C C . THR A 1 106 ? 5.382 4.693 -7.113 1.00 86.25 106 THR A C 1
ATOM 834 O O . THR A 1 106 ? 4.671 5.601 -7.540 1.00 86.25 106 THR A O 1
ATOM 837 N N . LEU A 1 107 ? 6.679 4.878 -6.836 1.00 88.06 107 LEU A N 1
ATOM 838 C CA . LEU A 1 107 ? 7.358 6.169 -7.008 1.00 88.06 107 LEU A CA 1
ATOM 839 C C . LEU A 1 107 ? 7.326 6.626 -8.463 1.00 88.06 107 LEU A C 1
ATOM 841 O O . LEU A 1 107 ? 6.957 7.771 -8.724 1.00 88.06 107 LEU A O 1
ATOM 845 N N . TYR A 1 108 ? 7.643 5.735 -9.406 1.00 86.06 108 TYR A N 1
ATOM 846 C CA . TYR A 1 108 ? 7.567 6.060 -10.830 1.00 86.06 108 TYR A CA 1
ATOM 847 C C . TYR A 1 108 ? 6.137 6.381 -11.260 1.00 86.06 108 TYR A C 1
ATOM 849 O O . TYR A 1 108 ? 5.915 7.419 -11.879 1.00 86.06 108 TYR A O 1
ATOM 857 N N . SER A 1 109 ? 5.155 5.577 -10.842 1.00 82.88 109 SER A N 1
ATOM 858 C CA . SER A 1 109 ? 3.741 5.856 -11.131 1.00 82.88 109 SER A CA 1
ATOM 859 C C . SER A 1 109 ? 3.299 7.220 -10.580 1.00 82.88 109 SER A C 1
ATOM 861 O O . SER A 1 109 ? 2.558 7.953 -11.232 1.00 82.88 109 SER A O 1
ATOM 863 N N . MET A 1 110 ? 3.760 7.604 -9.384 1.00 84.44 110 MET A N 1
ATOM 864 C CA . MET A 1 110 ? 3.455 8.917 -8.804 1.00 84.44 110 MET A CA 1
ATOM 865 C C . MET A 1 110 ? 4.151 10.061 -9.523 1.00 84.44 110 MET A C 1
ATOM 867 O O . MET A 1 110 ? 3.528 11.102 -9.743 1.00 84.44 110 MET A O 1
ATOM 871 N N . ALA A 1 111 ? 5.419 9.881 -9.884 1.00 85.94 111 ALA A N 1
ATOM 872 C CA . ALA A 1 111 ? 6.168 10.864 -10.647 1.00 85.94 111 ALA A CA 1
ATOM 873 C C . ALA A 1 111 ? 5.498 11.113 -12.006 1.00 85.94 111 ALA A C 1
ATOM 875 O O . ALA A 1 111 ? 5.361 12.265 -12.415 1.00 85.94 111 ALA A O 1
ATOM 876 N N . GLU A 1 112 ? 5.005 10.060 -12.661 1.00 82.94 112 GLU A N 1
ATOM 877 C CA . GLU A 1 112 ? 4.283 10.151 -13.930 1.00 82.94 112 GLU A CA 1
ATOM 878 C C . GLU A 1 112 ? 2.965 10.917 -13.776 1.00 82.94 112 GLU A C 1
ATOM 880 O O . GLU A 1 112 ? 2.730 11.912 -14.461 1.00 82.94 112 GLU A O 1
ATOM 885 N N . ILE A 1 113 ? 2.134 10.527 -12.804 1.00 80.44 113 ILE A N 1
ATOM 886 C CA . ILE A 1 113 ? 0.841 11.177 -12.528 1.00 80.44 113 ILE A CA 1
ATOM 887 C C . ILE A 1 113 ? 1.024 12.645 -12.106 1.00 80.44 113 ILE A C 1
ATOM 889 O O . ILE A 1 113 ? 0.172 13.492 -12.396 1.00 80.44 113 ILE A O 1
ATOM 893 N N . GLY A 1 114 ? 2.119 12.954 -11.410 1.00 78.19 114 GLY A N 1
ATOM 894 C CA . GLY A 1 114 ? 2.491 14.305 -10.994 1.00 78.19 114 GLY A CA 1
ATOM 895 C C . GLY A 1 114 ? 3.092 15.170 -12.106 1.00 78.19 114 GLY A C 1
ATOM 896 O O . GLY A 1 114 ? 3.103 16.393 -11.961 1.00 78.19 114 GLY A O 1
ATOM 897 N N . GLY A 1 115 ? 3.534 14.566 -13.216 1.00 80.69 115 GLY A N 1
ATOM 898 C CA . GLY A 1 115 ? 4.238 15.249 -14.304 1.00 80.69 115 GLY A CA 1
ATOM 899 C C . GLY A 1 115 ? 5.691 15.608 -13.968 1.00 80.69 115 GLY A C 1
ATOM 900 O O . GLY A 1 115 ? 6.199 16.602 -14.473 1.00 80.69 115 GLY A O 1
ATOM 901 N N . PHE A 1 116 ? 6.337 14.834 -13.091 1.00 82.12 116 PHE A N 1
ATOM 902 C CA . PHE A 1 116 ? 7.713 15.048 -12.621 1.00 82.12 116 PHE A CA 1
ATOM 903 C C . PHE A 1 116 ? 8.764 14.211 -13.373 1.00 82.12 116 PHE A C 1
ATOM 905 O O . PHE A 1 116 ? 9.950 14.295 -13.058 1.00 82.12 116 PHE A O 1
ATOM 912 N N . ILE A 1 117 ? 8.348 13.376 -14.331 1.00 81.75 117 ILE A N 1
ATOM 913 C CA . ILE A 1 117 ? 9.253 12.525 -15.115 1.00 81.75 117 ILE A CA 1
ATOM 914 C C . ILE A 1 117 ? 9.892 13.325 -16.256 1.00 81.75 117 ILE A C 1
ATOM 916 O O . ILE A 1 117 ? 9.199 13.951 -17.056 1.00 81.75 117 ILE A O 1
ATOM 920 N N . ASN A 1 118 ? 11.219 13.242 -16.356 1.00 77.75 118 ASN A N 1
ATOM 921 C CA . ASN A 1 118 ? 12.013 13.774 -17.464 1.00 77.75 118 ASN A CA 1
ATOM 922 C C . ASN A 1 118 ? 12.108 12.772 -18.633 1.00 77.75 118 ASN A C 1
ATOM 924 O O . ASN A 1 118 ? 11.876 11.577 -18.459 1.00 77.75 118 ASN A O 1
ATOM 928 N N . GLU A 1 119 ? 12.578 13.223 -19.803 1.00 70.19 119 GLU A N 1
ATOM 929 C CA . GLU A 1 119 ? 12.763 12.399 -21.022 1.00 70.19 119 GLU A CA 1
ATOM 930 C C . GLU A 1 119 ? 13.625 11.135 -20.828 1.00 70.19 119 GLU A C 1
ATOM 932 O O . GLU A 1 119 ? 13.559 10.203 -21.623 1.00 70.19 119 GLU A O 1
ATOM 937 N N . LYS A 1 120 ? 14.434 11.083 -19.764 1.00 71.81 120 LYS A N 1
ATOM 938 C CA . LYS A 1 120 ? 15.259 9.919 -19.403 1.00 71.81 120 LYS A CA 1
ATOM 939 C C . LYS A 1 120 ? 14.533 8.890 -18.528 1.00 71.81 120 LYS A C 1
ATOM 941 O O . LYS A 1 120 ? 15.201 8.026 -17.969 1.00 71.81 120 LYS A O 1
ATOM 946 N N . CYS A 1 121 ? 13.212 9.001 -18.368 1.00 70.44 121 CYS A N 1
ATOM 947 C CA . CYS A 1 121 ? 12.429 8.191 -17.430 1.00 70.44 121 CYS A CA 1
ATOM 948 C C . CYS A 1 121 ? 13.008 8.240 -16.005 1.00 70.44 121 CYS A C 1
ATOM 950 O O . CYS A 1 121 ? 13.184 7.210 -15.372 1.00 70.44 121 CYS A O 1
ATOM 952 N N . SER A 1 122 ? 13.346 9.435 -15.521 1.00 79.75 122 SER A N 1
ATOM 953 C CA . SER A 1 122 ? 13.859 9.691 -14.167 1.00 79.75 122 SER A CA 1
ATOM 954 C C . SER A 1 122 ? 13.240 10.987 -13.646 1.00 79.75 122 SER A C 1
ATOM 956 O O . SER A 1 122 ? 12.829 11.836 -14.444 1.00 79.75 122 SER A O 1
ATOM 958 N N . PHE A 1 123 ? 13.140 11.137 -12.328 1.00 83.00 123 PHE A N 1
ATOM 959 C CA . PHE A 1 123 ? 12.580 12.323 -11.683 1.00 83.00 123 PHE A CA 1
ATOM 960 C C . PHE A 1 123 ? 13.598 12.974 -10.742 1.00 83.00 123 PHE A C 1
ATOM 962 O O . PHE A 1 123 ? 14.495 12.326 -10.198 1.00 83.00 123 PHE A O 1
ATOM 969 N N . GLU A 1 124 ? 13.475 14.289 -10.570 1.00 80.50 124 GLU A N 1
ATOM 970 C CA . GLU A 1 124 ? 14.394 15.058 -9.734 1.00 80.50 124 GLU A CA 1
ATOM 971 C C . GLU A 1 124 ? 14.358 14.562 -8.281 1.00 80.50 124 GLU A C 1
ATOM 973 O O . GLU A 1 124 ? 13.297 14.449 -7.667 1.00 80.50 124 GLU A O 1
ATOM 978 N N . GLY A 1 125 ? 15.531 14.248 -7.726 1.00 83.25 125 GLY A N 1
ATOM 979 C CA . GLY A 1 125 ? 15.640 13.773 -6.348 1.00 83.25 125 GLY A CA 1
ATOM 980 C C . GLY A 1 125 ? 15.252 12.307 -6.135 1.00 83.25 125 GLY A C 1
ATOM 981 O O . GLY A 1 125 ? 15.003 11.931 -4.991 1.00 83.25 125 GLY A O 1
ATOM 982 N N . GLU A 1 126 ? 15.249 11.464 -7.175 1.00 87.00 126 GLU A N 1
ATOM 983 C CA . GLU A 1 126 ? 14.975 10.01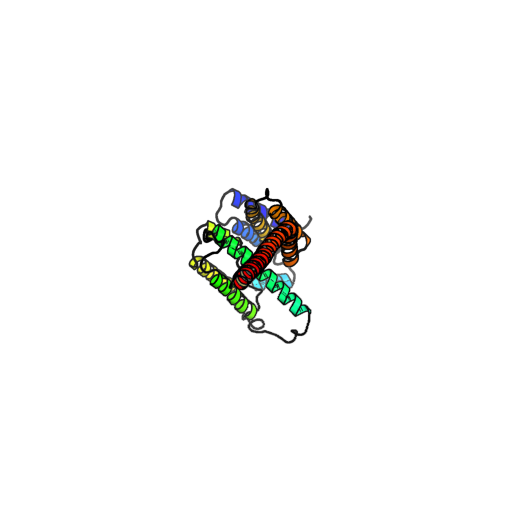9 -7.061 1.00 87.00 126 GLU A CA 1
ATOM 984 C C . GLU A 1 126 ? 15.758 9.342 -5.924 1.00 87.00 126 GLU A C 1
ATOM 986 O O . GLU A 1 126 ? 15.177 8.634 -5.104 1.00 87.00 126 GLU A O 1
ATOM 991 N N . TYR A 1 127 ? 17.052 9.647 -5.786 1.00 88.62 127 TYR A N 1
ATOM 992 C CA . TYR A 1 127 ? 17.887 9.116 -4.708 1.00 88.62 127 TYR A CA 1
ATOM 993 C C . TYR A 1 127 ? 17.381 9.527 -3.319 1.00 88.62 127 TYR A C 1
ATOM 995 O O . TYR A 1 127 ? 17.310 8.702 -2.412 1.00 88.62 127 TYR A O 1
ATOM 1003 N N . LEU A 1 128 ? 16.985 10.793 -3.147 1.00 89.19 128 LEU A N 1
ATOM 1004 C CA . LEU A 1 128 ? 16.444 11.283 -1.878 1.00 89.19 128 LEU A CA 1
ATOM 1005 C C . LEU A 1 128 ? 15.085 10.651 -1.560 1.00 89.19 128 LEU A C 1
ATOM 1007 O O . LEU A 1 128 ? 14.815 10.378 -0.393 1.00 89.19 128 LEU A O 1
ATOM 1011 N N . ALA A 1 129 ? 14.259 10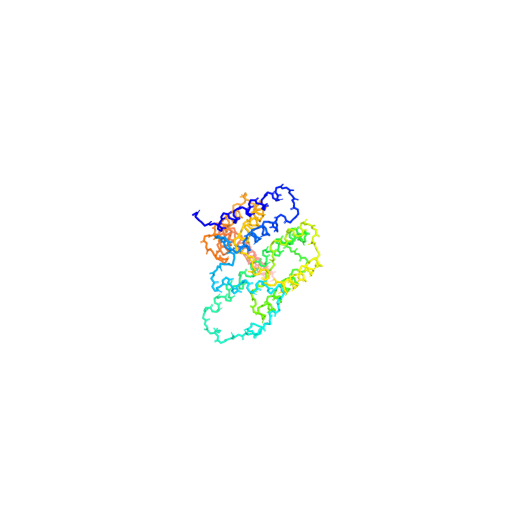.372 -2.573 1.00 89.06 129 ALA A N 1
ATOM 1012 C CA . ALA A 1 129 ? 12.989 9.674 -2.392 1.00 89.06 129 ALA A CA 1
ATOM 1013 C C . ALA A 1 129 ? 13.198 8.238 -1.882 1.00 89.06 129 ALA A C 1
ATOM 1015 O O . ALA A 1 129 ? 12.579 7.851 -0.892 1.00 89.06 129 ALA A O 1
ATOM 1016 N N . TYR A 1 130 ? 14.130 7.484 -2.477 1.00 90.19 130 TYR A N 1
ATOM 1017 C CA . TYR A 1 130 ? 14.484 6.144 -1.991 1.00 90.19 130 TYR A CA 1
ATOM 1018 C C . TYR A 1 130 ? 15.118 6.172 -0.593 1.00 90.19 130 TYR A C 1
ATOM 1020 O O . TYR A 1 130 ? 14.821 5.317 0.237 1.00 90.19 130 TYR A O 1
ATOM 1028 N N . MET A 1 131 ? 15.953 7.170 -0.290 1.00 91.88 131 MET A N 1
ATOM 1029 C CA . MET A 1 131 ? 16.520 7.337 1.054 1.00 91.88 131 MET A CA 1
ATOM 1030 C C . MET A 1 131 ? 15.447 7.667 2.102 1.00 91.88 131 MET A C 1
ATOM 1032 O O . MET A 1 131 ? 15.531 7.198 3.240 1.00 91.88 131 MET A O 1
ATOM 1036 N N . ALA A 1 132 ? 14.431 8.456 1.743 1.00 91.06 132 ALA A N 1
ATOM 1037 C CA . ALA A 1 132 ? 13.300 8.752 2.619 1.00 91.06 132 ALA A CA 1
ATOM 1038 C C . ALA A 1 132 ? 12.467 7.492 2.908 1.00 91.06 132 ALA A C 1
ATOM 1040 O O . ALA A 1 132 ? 12.165 7.221 4.068 1.00 91.06 132 ALA A O 1
ATOM 1041 N N . ASP A 1 133 ? 12.173 6.691 1.883 1.00 90.81 133 ASP A N 1
ATOM 1042 C CA . ASP A 1 133 ? 11.474 5.408 2.018 1.00 90.81 133 ASP A CA 1
ATOM 1043 C C . ASP A 1 133 ? 12.251 4.443 2.932 1.00 90.81 133 ASP A C 1
ATOM 1045 O O . ASP A 1 133 ? 11.753 4.044 3.988 1.00 90.81 133 ASP A O 1
ATOM 1049 N N . ALA A 1 134 ? 13.533 4.206 2.633 1.00 91.00 134 ALA A N 1
ATOM 1050 C CA . ALA A 1 134 ? 14.393 3.323 3.418 1.00 91.00 134 ALA A CA 1
ATOM 1051 C C . ALA A 1 134 ? 14.541 3.782 4.879 1.00 91.00 134 ALA A C 1
ATOM 1053 O O . ALA A 1 134 ? 14.423 2.975 5.804 1.00 91.00 134 ALA A O 1
ATOM 1054 N N . SER A 1 135 ? 14.770 5.079 5.114 1.00 92.69 135 SER A N 1
ATOM 1055 C CA . SER A 1 135 ? 14.875 5.618 6.476 1.00 92.69 135 SER A CA 1
ATOM 1056 C C . SER A 1 135 ? 13.557 5.501 7.244 1.00 92.69 135 SER A C 1
ATOM 1058 O O . SER A 1 135 ? 13.573 5.133 8.420 1.00 92.69 135 SER A O 1
ATOM 1060 N N . SER A 1 136 ? 12.417 5.723 6.584 1.00 91.06 136 SER A N 1
ATOM 1061 C CA . SER A 1 136 ? 11.100 5.537 7.193 1.00 91.06 136 SER A CA 1
ATOM 1062 C C . SER A 1 136 ? 10.840 4.073 7.557 1.00 91.06 136 SER A C 1
ATOM 1064 O O . SER A 1 136 ? 10.385 3.800 8.666 1.00 91.06 136 SER A O 1
ATOM 1066 N N . THR A 1 137 ? 11.233 3.124 6.704 1.00 90.56 137 THR A N 1
ATOM 1067 C CA . THR A 1 137 ? 11.112 1.684 6.964 1.00 90.56 137 THR A CA 1
ATOM 1068 C C . THR A 1 137 ? 12.021 1.220 8.101 1.00 90.56 137 THR A C 1
ATOM 1070 O O . THR A 1 137 ? 11.590 0.431 8.947 1.00 90.56 137 THR A O 1
ATOM 1073 N N . ILE A 1 138 ? 13.244 1.749 8.209 1.00 89.94 138 ILE A N 1
ATOM 1074 C CA . ILE A 1 138 ? 14.135 1.479 9.351 1.00 89.94 138 ILE A CA 1
ATOM 1075 C C . ILE A 1 138 ? 13.508 1.989 10.654 1.00 89.94 138 ILE A C 1
ATOM 1077 O O . ILE A 1 138 ? 13.452 1.257 11.641 1.00 89.94 138 ILE A O 1
ATOM 1081 N N . VAL A 1 139 ? 12.996 3.222 10.667 1.00 90.12 139 VAL A N 1
ATOM 1082 C CA . VAL A 1 139 ? 12.352 3.791 11.860 1.00 90.12 139 VAL A CA 1
ATOM 1083 C C . VAL A 1 139 ? 11.067 3.032 12.212 1.00 90.12 139 VAL A C 1
ATOM 1085 O O . VAL A 1 139 ? 10.864 2.691 13.375 1.00 90.12 139 VAL A O 1
ATOM 1088 N N . GLY A 1 140 ? 10.221 2.712 11.231 1.00 88.62 140 GLY A N 1
ATOM 1089 C CA . GLY A 1 140 ? 8.978 1.963 11.434 1.00 88.62 140 GLY A CA 1
ATOM 1090 C C . GLY A 1 140 ? 9.222 0.558 11.983 1.00 88.62 140 GLY A C 1
ATOM 1091 O O . GLY A 1 140 ? 8.645 0.172 13.001 1.00 88.62 140 GLY A O 1
ATOM 1092 N N . SER A 1 141 ? 10.153 -0.183 11.381 1.00 87.19 141 SER A N 1
ATOM 1093 C CA . SER A 1 141 ? 10.532 -1.517 11.863 1.00 87.19 141 SER A CA 1
ATOM 1094 C C . SER A 1 141 ? 11.157 -1.481 13.262 1.00 87.19 141 SER A C 1
ATOM 1096 O O . SER A 1 141 ? 10.826 -2.329 14.090 1.00 87.19 141 SER A O 1
ATOM 1098 N N . ALA A 1 142 ? 11.968 -0.466 13.587 1.00 85.62 142 ALA A N 1
ATOM 1099 C CA . ALA A 1 142 ? 12.498 -0.268 14.939 1.00 85.62 142 ALA A CA 1
ATOM 1100 C C . ALA A 1 142 ? 11.400 0.043 15.973 1.00 85.62 142 ALA A C 1
ATOM 1102 O O . ALA A 1 142 ? 11.539 -0.304 17.146 1.00 85.62 142 ALA A O 1
ATOM 1103 N N . LEU A 1 143 ? 10.296 0.668 15.557 1.00 85.94 143 LEU A N 1
ATOM 1104 C CA . LEU A 1 143 ? 9.105 0.880 16.387 1.00 85.94 143 LEU A CA 1
ATOM 1105 C C . LEU A 1 143 ? 8.178 -0.350 16.438 1.00 85.94 143 LEU A C 1
ATOM 1107 O O . LEU A 1 143 ? 7.216 -0.356 17.211 1.00 85.94 143 LEU A O 1
ATOM 1111 N N . GLY A 1 144 ? 8.479 -1.394 15.660 1.00 81.50 144 GLY A N 1
ATOM 1112 C CA . GLY A 1 144 ? 7.735 -2.648 15.631 1.00 81.50 144 GLY A CA 1
ATOM 1113 C C . GLY A 1 144 ? 6.552 -2.677 14.663 1.00 81.50 144 GLY A C 1
ATOM 1114 O O . GLY A 1 144 ? 5.624 -3.461 14.871 1.00 81.50 144 GLY A O 1
ATOM 1115 N N . THR A 1 145 ? 6.548 -1.824 13.636 1.00 84.62 145 THR A N 1
ATOM 1116 C CA . THR A 1 145 ? 5.539 -1.838 12.566 1.00 84.62 145 THR A CA 1
ATOM 1117 C C . THR A 1 145 ? 6.013 -2.640 11.354 1.00 84.62 145 THR A C 1
ATOM 1119 O O . THR A 1 145 ? 7.191 -2.976 11.227 1.00 84.62 145 THR A O 1
ATOM 1122 N N . SER A 1 146 ? 5.094 -2.940 10.434 1.00 84.19 146 SER A N 1
ATOM 1123 C CA . SER A 1 146 ? 5.451 -3.441 9.103 1.00 84.19 146 SER A CA 1
ATOM 1124 C C . SER A 1 146 ? 6.271 -2.400 8.321 1.00 84.19 146 SER A C 1
ATOM 1126 O O . SER A 1 146 ? 6.214 -1.214 8.676 1.00 84.19 146 SER A O 1
ATOM 1128 N N . PRO A 1 147 ? 6.991 -2.815 7.257 1.00 83.19 147 PRO A N 1
ATOM 1129 C CA . PRO A 1 147 ? 7.637 -1.890 6.328 1.00 83.19 147 PRO A CA 1
ATOM 1130 C C . PRO A 1 147 ? 6.664 -0.809 5.855 1.00 83.19 147 PRO A C 1
ATOM 1132 O O . PRO A 1 147 ? 5.477 -1.082 5.641 1.00 83.19 147 PRO A O 1
ATOM 1135 N N . ILE A 1 148 ? 7.159 0.423 5.767 1.00 86.44 148 ILE A N 1
ATOM 1136 C CA . ILE A 1 148 ? 6.371 1.575 5.343 1.00 86.44 148 ILE A CA 1
ATOM 1137 C C . ILE A 1 148 ? 6.582 1.707 3.842 1.00 86.44 148 ILE A C 1
ATOM 1139 O O . ILE A 1 148 ? 7.716 1.722 3.391 1.00 86.44 148 ILE A O 1
ATOM 1143 N N . ALA A 1 149 ? 5.491 1.799 3.087 1.00 83.12 149 ALA A N 1
ATOM 1144 C CA . ALA A 1 149 ? 5.546 1.929 1.639 1.00 83.12 149 ALA A CA 1
ATOM 1145 C C . ALA A 1 149 ? 4.809 3.187 1.180 1.00 83.12 149 ALA A C 1
ATOM 1147 O O . ALA A 1 149 ? 3.868 3.669 1.823 1.00 83.12 149 ALA A O 1
ATOM 1148 N N . THR A 1 150 ? 5.217 3.701 0.025 1.00 84.81 150 THR A N 1
ATOM 1149 C CA . THR A 1 150 ? 4.503 4.779 -0.659 1.00 84.81 150 THR A CA 1
ATOM 1150 C C . THR A 1 150 ? 3.172 4.274 -1.224 1.00 84.81 150 THR A C 1
ATOM 1152 O O . THR A 1 150 ? 3.106 3.295 -1.964 1.00 84.81 150 THR A O 1
ATOM 1155 N N . TYR A 1 151 ? 2.079 4.952 -0.871 1.00 82.12 151 TYR A N 1
ATOM 1156 C CA . TYR A 1 151 ? 0.728 4.520 -1.238 1.00 82.12 151 TYR A CA 1
ATOM 1157 C C . TYR A 1 151 ? 0.339 4.982 -2.638 1.00 82.12 151 TYR A C 1
ATOM 1159 O O . TYR A 1 151 ? 0.323 6.188 -2.917 1.00 82.12 151 TYR A O 1
ATOM 1167 N N . ILE A 1 152 ? -0.066 4.035 -3.489 1.00 77.44 152 ILE A N 1
ATOM 1168 C CA . ILE A 1 152 ? -0.540 4.309 -4.852 1.00 77.44 152 ILE A CA 1
ATOM 1169 C C . ILE A 1 152 ? -1.850 5.126 -4.860 1.00 77.44 152 ILE A C 1
ATOM 1171 O O . ILE A 1 152 ? -2.158 5.884 -5.783 1.00 77.44 152 ILE A O 1
ATOM 1175 N N . GLU A 1 153 ? -2.614 5.047 -3.777 1.00 78.88 153 GLU A N 1
ATOM 1176 C CA . GLU A 1 153 ? -3.847 5.792 -3.546 1.00 78.88 153 GLU A CA 1
ATOM 1177 C C . GLU A 1 153 ? -3.602 7.304 -3.463 1.00 78.88 153 GLU A C 1
ATOM 1179 O O . GLU A 1 153 ? -4.495 8.096 -3.784 1.00 78.88 153 GLU A O 1
ATOM 1184 N N . SER A 1 154 ? -2.375 7.717 -3.122 1.00 81.56 154 SER A N 1
ATOM 1185 C CA . SER A 1 154 ? -1.957 9.125 -3.081 1.00 81.56 154 SER A CA 1
ATOM 1186 C C . SER A 1 154 ? -2.059 9.809 -4.447 1.00 81.56 154 SER A C 1
ATOM 1188 O O . SER A 1 154 ? -2.183 11.033 -4.508 1.00 81.56 154 SER A O 1
ATOM 1190 N N . SER A 1 155 ? -2.108 9.038 -5.542 1.00 75.31 155 SER A N 1
ATOM 1191 C CA . SER A 1 155 ? -2.387 9.559 -6.886 1.00 75.31 155 SER A CA 1
ATOM 1192 C C . SER A 1 155 ? -3.686 10.356 -6.947 1.00 75.31 155 SER A C 1
ATOM 1194 O O . SER A 1 155 ? -3.755 11.370 -7.640 1.00 75.31 155 SER A O 1
ATOM 1196 N N . SER A 1 156 ? -4.719 9.937 -6.211 1.00 74.69 156 SER A N 1
ATOM 1197 C CA . SER A 1 156 ? -5.986 10.668 -6.145 1.00 74.69 156 SER A CA 1
ATOM 1198 C C . SER A 1 156 ? -5.793 12.067 -5.548 1.00 74.69 156 SER A C 1
ATOM 1200 O O . SER A 1 156 ? -6.283 13.041 -6.116 1.00 74.69 156 SER A O 1
ATOM 1202 N N . GLY A 1 157 ? -4.979 12.189 -4.494 1.00 77.81 157 GLY A N 1
ATOM 1203 C CA . GLY A 1 157 ? -4.613 13.469 -3.887 1.00 77.81 157 GLY A CA 1
ATOM 1204 C C . GLY A 1 157 ? -3.784 14.360 -4.817 1.00 77.81 157 GLY A C 1
ATOM 1205 O O . GLY A 1 157 ? -4.061 15.554 -4.930 1.00 77.81 157 GLY A O 1
ATOM 1206 N N . ILE A 1 158 ? -2.827 13.786 -5.553 1.00 82.50 158 ILE A N 1
ATOM 1207 C CA . ILE A 1 158 ? -2.019 14.509 -6.554 1.00 82.50 158 ILE A CA 1
ATOM 1208 C C . ILE A 1 158 ? -2.909 15.068 -7.675 1.00 82.50 158 ILE A C 1
ATOM 1210 O O . ILE A 1 158 ? -2.730 16.212 -8.106 1.00 82.50 158 ILE A O 1
ATOM 1214 N N . ARG A 1 159 ? -3.906 14.291 -8.120 1.00 73.81 159 ARG A N 1
ATOM 1215 C CA . ARG A 1 159 ? -4.885 14.703 -9.142 1.00 73.81 159 ARG A CA 1
ATOM 1216 C C . ARG A 1 159 ? -5.827 15.801 -8.657 1.00 73.81 159 ARG A C 1
ATOM 1218 O O . ARG A 1 159 ? -6.236 16.627 -9.465 1.00 73.81 159 ARG A O 1
ATOM 1225 N N . GLU A 1 160 ? -6.147 15.830 -7.366 1.00 76.25 160 GLU A N 1
ATOM 1226 C CA . GLU A 1 160 ? -6.922 16.911 -6.743 1.00 76.25 160 GLU A CA 1
ATOM 1227 C C . GLU A 1 160 ? -6.089 18.181 -6.469 1.00 76.25 160 GLU A C 1
ATOM 1229 O O . GLU A 1 160 ? -6.646 19.196 -6.056 1.00 76.25 160 GLU A O 1
ATOM 1234 N N . GLY A 1 161 ? -4.776 18.161 -6.743 1.00 78.56 161 GLY A N 1
ATOM 1235 C CA . GLY A 1 161 ? -3.880 19.317 -6.623 1.00 78.56 161 GLY A CA 1
ATOM 1236 C C . GLY A 1 161 ? -2.878 19.243 -5.466 1.00 78.56 161 GLY A C 1
ATOM 1237 O O . GLY A 1 161 ? -2.082 20.165 -5.292 1.00 78.56 161 GLY A O 1
ATOM 1238 N N . GLY A 1 162 ? -2.860 18.151 -4.696 1.00 81.00 162 GLY A N 1
ATOM 1239 C CA . GLY A 1 162 ? -1.895 17.894 -3.622 1.00 81.00 162 GLY A CA 1
ATOM 1240 C C . GLY A 1 162 ? -0.515 17.502 -4.148 1.00 81.00 162 GLY A C 1
ATOM 1241 O O . GLY A 1 162 ? -0.097 16.358 -4.010 1.00 81.00 162 GLY A O 1
ATOM 1242 N N . ARG A 1 163 ? 0.177 18.448 -4.793 1.00 79.94 163 ARG A N 1
ATOM 1243 C CA . ARG A 1 163 ? 1.478 18.234 -5.455 1.00 79.94 163 ARG A CA 1
ATOM 1244 C C . ARG A 1 163 ? 2.686 18.674 -4.623 1.00 79.94 163 ARG A C 1
ATOM 1246 O O . ARG A 1 163 ? 3.791 18.732 -5.1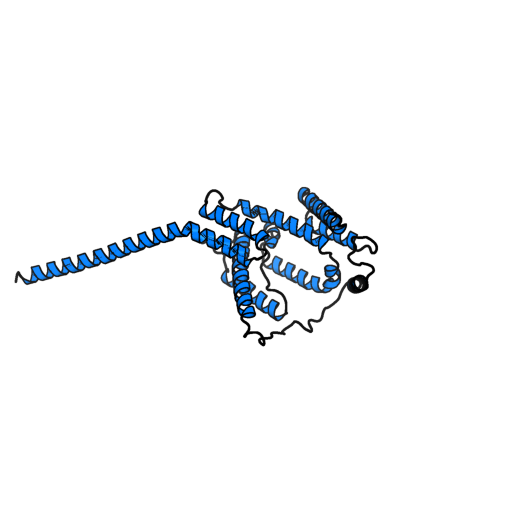48 1.00 79.94 163 ARG A O 1
ATOM 1253 N N . THR A 1 164 ? 2.495 19.033 -3.353 1.00 83.56 164 THR A N 1
ATOM 1254 C CA . THR A 1 164 ? 3.560 19.589 -2.502 1.00 83.56 164 THR A CA 1
ATOM 1255 C C . THR A 1 164 ? 3.889 18.668 -1.330 1.00 83.56 164 THR A C 1
ATOM 1257 O O . THR A 1 164 ? 3.030 17.962 -0.812 1.00 83.56 164 THR A O 1
ATOM 1260 N N . GLY A 1 165 ? 5.128 18.715 -0.830 1.00 83.19 165 GLY A N 1
ATOM 1261 C CA . GLY A 1 165 ? 5.501 17.976 0.387 1.00 83.19 165 GLY A CA 1
ATOM 1262 C C . GLY A 1 165 ? 4.684 18.388 1.622 1.00 83.19 165 GLY A C 1
ATOM 1263 O O . GLY A 1 165 ? 4.468 17.581 2.522 1.00 83.19 165 GLY A O 1
ATOM 1264 N N . ILE A 1 166 ? 4.145 19.614 1.635 1.00 87.62 166 ILE A N 1
ATOM 1265 C CA . ILE A 1 166 ? 3.289 20.121 2.716 1.00 87.62 166 ILE A CA 1
ATOM 1266 C C . ILE A 1 166 ? 2.026 19.265 2.856 1.00 87.62 166 ILE A C 1
ATOM 1268 O O . ILE A 1 166 ? 1.626 18.968 3.981 1.00 87.62 166 ILE A O 1
ATOM 1272 N N . THR A 1 167 ? 1.422 18.803 1.752 1.00 87.69 167 THR A N 1
ATOM 1273 C CA . THR A 1 167 ? 0.256 17.913 1.852 1.00 87.69 167 THR A CA 1
ATOM 1274 C C . THR A 1 167 ? 0.619 16.585 2.504 1.00 87.69 167 THR A C 1
ATOM 1276 O O . THR A 1 167 ? -0.144 16.100 3.333 1.00 87.69 167 THR A O 1
ATOM 1279 N N . ALA A 1 168 ? 1.807 16.043 2.220 1.00 87.06 168 ALA A N 1
ATOM 1280 C CA . ALA A 1 168 ? 2.304 14.831 2.871 1.00 87.06 168 ALA A CA 1
ATOM 1281 C C . ALA A 1 168 ? 2.521 15.038 4.383 1.00 87.06 168 ALA A C 1
ATOM 1283 O O . ALA A 1 168 ? 2.096 14.205 5.181 1.00 87.06 168 ALA A O 1
ATOM 1284 N N . ILE A 1 169 ? 3.104 16.173 4.788 1.00 90.69 169 ILE A N 1
ATOM 1285 C CA . ILE A 1 169 ? 3.325 16.514 6.205 1.00 90.69 169 ILE A CA 1
ATOM 1286 C C . ILE A 1 169 ? 1.995 16.672 6.948 1.00 90.69 169 ILE A C 1
ATOM 1288 O O . ILE A 1 169 ? 1.829 16.126 8.037 1.00 90.69 169 ILE A O 1
ATOM 1292 N N . ILE A 1 170 ? 1.030 17.382 6.357 1.00 91.69 170 ILE A N 1
ATOM 1293 C CA . ILE A 1 170 ? -0.301 17.573 6.946 1.00 91.69 170 ILE A CA 1
ATOM 1294 C C . ILE A 1 170 ? -1.010 16.224 7.105 1.00 91.69 170 ILE A C 1
ATOM 1296 O O . ILE A 1 170 ? -1.560 15.940 8.168 1.00 91.69 170 ILE A O 1
ATOM 1300 N N . VAL A 1 171 ? -0.969 15.367 6.081 1.00 89.50 171 VAL A N 1
ATOM 1301 C CA . VAL A 1 171 ? -1.543 14.016 6.145 1.00 89.50 171 VAL A CA 1
ATOM 1302 C C . VAL A 1 171 ? -0.859 13.189 7.236 1.00 89.50 171 VAL A C 1
ATOM 1304 O O . VAL A 1 171 ? -1.552 12.591 8.058 1.00 89.50 171 VAL A O 1
ATOM 1307 N N . GLY A 1 172 ? 0.474 13.216 7.318 1.00 90.19 172 GLY A N 1
ATOM 1308 C CA . GLY A 1 172 ? 1.236 12.554 8.380 1.00 90.19 172 GLY A CA 1
ATOM 1309 C C . GLY A 1 172 ? 0.862 13.049 9.780 1.00 90.19 172 GLY A C 1
ATOM 1310 O O . GLY A 1 172 ? 0.677 12.245 10.692 1.00 90.19 172 GLY A O 1
ATOM 1311 N N . PHE A 1 173 ? 0.654 14.357 9.948 1.00 92.12 173 PHE A N 1
ATOM 1312 C CA . PHE A 1 173 ? 0.172 14.938 11.201 1.00 92.12 173 PHE A CA 1
ATOM 1313 C C . PHE A 1 173 ? -1.241 14.454 11.561 1.00 92.12 173 PHE A C 1
ATOM 1315 O O . PHE A 1 173 ? -1.488 14.087 12.709 1.00 92.12 173 PHE A O 1
ATOM 1322 N N . TYR A 1 174 ? -2.163 14.375 10.596 1.00 90.56 174 TYR A N 1
ATOM 1323 C CA . TYR A 1 174 ? -3.494 13.805 10.834 1.00 90.56 174 TYR A CA 1
ATOM 1324 C C . TYR A 1 174 ? -3.441 12.317 11.193 1.00 90.56 174 TYR A C 1
ATOM 1326 O O . TYR A 1 174 ? -4.182 11.887 12.076 1.00 90.56 174 TYR A O 1
ATOM 1334 N N . PHE A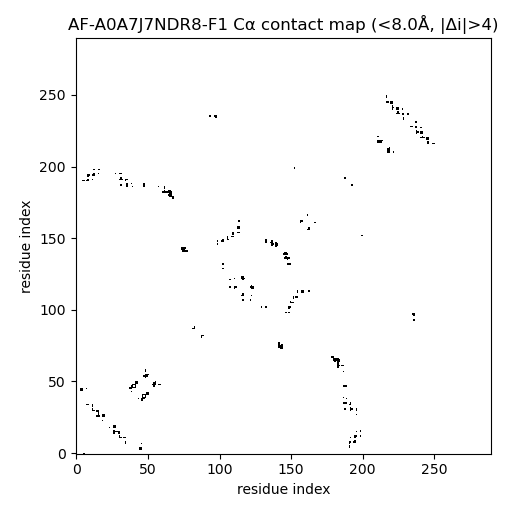 1 175 ? -2.553 11.533 10.574 1.00 88.38 175 PHE A N 1
ATOM 1335 C CA . PHE A 1 175 ? -2.329 10.138 10.965 1.00 88.38 175 PHE A CA 1
ATOM 1336 C C . PHE A 1 175 ? -1.740 10.026 12.375 1.00 88.38 175 PHE A C 1
ATOM 1338 O O . PHE A 1 175 ? -2.189 9.183 13.151 1.00 88.38 175 PHE A O 1
ATOM 1345 N N . MET A 1 176 ? -0.820 10.912 12.758 1.00 88.38 176 MET A N 1
ATOM 1346 C CA . MET A 1 176 ? -0.317 10.986 14.132 1.00 88.38 176 MET A CA 1
ATOM 1347 C C . MET A 1 176 ? -1.451 11.292 15.120 1.00 88.38 176 MET A C 1
ATOM 1349 O O . MET A 1 176 ? -1.592 10.625 16.142 1.00 88.38 176 MET A O 1
ATOM 1353 N N . LEU A 1 177 ? -2.314 12.257 14.790 1.00 88.62 177 LEU A N 1
ATOM 1354 C CA . LEU A 1 177 ? -3.483 12.605 15.599 1.00 88.62 177 LEU A CA 1
ATOM 1355 C C . LEU A 1 177 ? -4.492 11.446 15.672 1.00 88.62 177 LEU A C 1
ATOM 1357 O O . LEU A 1 177 ? -5.135 11.245 16.702 1.00 88.62 177 LEU A O 1
ATOM 1361 N N . SER A 1 178 ? -4.594 10.640 14.613 1.00 86.81 178 SER A N 1
ATOM 1362 C CA . SER A 1 178 ? -5.473 9.469 14.564 1.00 86.81 178 SER A CA 1
ATOM 1363 C C .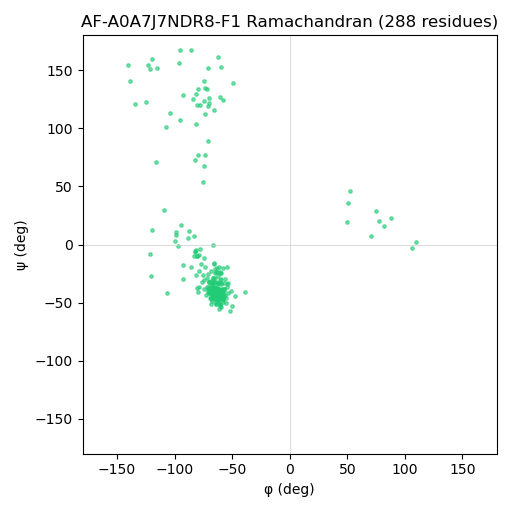 SER A 1 178 ? -5.110 8.390 15.593 1.00 86.81 178 SER A C 1
ATOM 1365 O O . SER A 1 178 ? -6.000 7.661 16.030 1.00 86.81 178 SER A O 1
ATOM 1367 N N . LEU A 1 179 ? -3.852 8.336 16.061 1.00 83.38 179 LEU A N 1
ATOM 1368 C CA . LEU A 1 179 ? -3.416 7.390 17.097 1.00 83.38 179 LEU A CA 1
ATOM 1369 C C . LEU A 1 179 ? -4.163 7.588 18.420 1.00 83.38 179 LEU A C 1
ATOM 1371 O O . LEU A 1 179 ? -4.456 6.611 19.104 1.00 83.38 179 LEU A O 1
ATOM 1375 N N . PHE A 1 180 ? -4.535 8.825 18.761 1.00 83.69 180 PHE A N 1
ATOM 1376 C CA . PHE A 1 180 ? -5.347 9.106 19.950 1.00 83.69 180 PHE A CA 1
ATOM 1377 C C . PHE A 1 180 ? -6.765 8.540 19.824 1.00 83.69 180 PHE A C 1
ATOM 1379 O O . PHE A 1 180 ? -7.367 8.151 20.821 1.00 83.69 180 PHE A O 1
ATOM 1386 N N . PHE A 1 181 ? -7.270 8.440 18.594 1.00 83.38 181 PHE A N 1
ATOM 1387 C CA . PHE A 1 181 ? -8.570 7.864 18.257 1.00 83.38 181 PHE A CA 1
ATOM 1388 C C . PHE A 1 181 ? -8.472 6.379 17.878 1.00 83.38 181 PHE A C 1
ATOM 1390 O O . PHE A 1 181 ? -9.416 5.831 17.306 1.00 83.38 181 PHE A O 1
ATOM 1397 N N . ALA A 1 182 ? -7.365 5.697 18.202 1.00 79.62 182 ALA A N 1
ATOM 1398 C CA . ALA A 1 182 ? -7.196 4.271 17.921 1.00 79.62 182 ALA A CA 1
ATOM 1399 C C . ALA A 1 182 ? -8.377 3.403 18.408 1.00 79.62 182 ALA A C 1
ATOM 1401 O O . ALA A 1 182 ? -8.809 2.540 17.642 1.00 79.62 182 ALA A O 1
ATOM 1402 N N . PRO A 1 183 ? -8.983 3.638 19.592 1.00 77.69 183 PRO A N 1
ATOM 1403 C CA . PRO A 1 183 ? -10.137 2.849 20.028 1.00 77.69 183 PRO A CA 1
ATOM 1404 C C . PRO A 1 183 ? -11.394 3.064 19.180 1.00 77.69 183 PRO A C 1
ATOM 1406 O O . PRO A 1 183 ? -12.165 2.128 18.955 1.00 77.69 183 PRO A O 1
ATOM 1409 N N . LEU A 1 184 ? -11.577 4.279 18.657 1.00 80.62 184 LEU A N 1
ATOM 1410 C CA . LEU A 1 184 ? -12.651 4.597 17.722 1.00 80.62 184 LEU A CA 1
ATOM 1411 C C . LEU A 1 184 ? -12.405 3.917 16.368 1.00 80.62 184 LEU A C 1
ATOM 1413 O O . LEU A 1 184 ? -13.307 3.275 15.831 1.00 80.62 184 LEU A O 1
ATOM 1417 N N . LEU A 1 185 ? -11.184 3.992 15.837 1.00 80.62 185 LEU A N 1
ATOM 1418 C CA . LEU A 1 185 ? -10.826 3.382 14.552 1.00 80.62 185 LEU A CA 1
ATOM 1419 C C . LEU A 1 185 ? -10.846 1.848 14.601 1.00 80.62 185 LEU A C 1
ATOM 1421 O O . LEU A 1 185 ? -11.292 1.211 13.651 1.00 80.62 185 LEU A O 1
ATOM 1425 N N . ALA A 1 186 ? -10.469 1.245 15.730 1.00 79.38 186 ALA A N 1
ATOM 1426 C CA . ALA A 1 186 ? -10.547 -0.201 15.947 1.00 79.38 186 ALA A CA 1
ATOM 1427 C C . ALA A 1 186 ? -11.990 -0.739 15.984 1.00 79.38 186 ALA A C 1
ATOM 1429 O O . ALA A 1 186 ? -12.204 -1.946 15.868 1.00 79.38 186 ALA A O 1
ATOM 1430 N N . SER A 1 187 ? -12.987 0.138 16.147 1.00 80.25 187 SER A N 1
ATOM 1431 C CA . SER A 1 187 ? -14.403 -0.240 16.093 1.00 80.25 187 SER A CA 1
ATOM 1432 C C . SER A 1 187 ? -14.950 -0.371 14.670 1.00 80.25 187 SER A C 1
ATOM 1434 O O . SER A 1 187 ? -16.067 -0.861 14.496 1.00 80.25 187 SER A O 1
ATOM 1436 N N . VAL A 1 188 ? -14.186 0.051 13.657 1.00 83.38 188 VAL A N 1
ATOM 1437 C CA . VAL A 1 188 ? -14.574 -0.073 12.252 1.00 83.38 188 VAL A CA 1
ATOM 1438 C C . VAL A 1 188 ? -14.498 -1.549 11.845 1.00 83.38 188 VAL A C 1
ATOM 1440 O O . VAL A 1 188 ? -13.425 -2.155 11.906 1.00 83.38 188 VAL A O 1
ATOM 1443 N N . PRO A 1 189 ? -15.614 -2.167 11.423 1.00 81.56 189 PRO A N 1
ATOM 1444 C CA . PRO A 1 189 ? -15.602 -3.570 11.056 1.00 81.56 189 PRO A CA 1
ATOM 1445 C C . PRO A 1 189 ? -14.848 -3.835 9.749 1.00 81.56 189 PRO A C 1
ATOM 1447 O O . PRO A 1 189 ? -14.935 -3.036 8.812 1.00 81.56 189 PRO A O 1
ATOM 1450 N N . PRO A 1 190 ? -14.265 -5.036 9.584 1.00 81.12 190 PRO A N 1
ATOM 1451 C CA . PRO A 1 190 ? -13.665 -5.448 8.315 1.00 81.12 190 PRO A CA 1
ATOM 1452 C C . PRO A 1 190 ? -14.641 -5.408 7.127 1.00 81.12 190 PRO A C 1
ATOM 1454 O O . PRO A 1 190 ? -14.246 -5.082 6.010 1.00 81.12 190 PRO A O 1
ATOM 1457 N N . TRP A 1 191 ? -15.934 -5.679 7.353 1.00 82.62 191 TRP A N 1
ATOM 1458 C CA . TRP A 1 191 ? -16.962 -5.610 6.305 1.00 82.62 191 TRP A CA 1
ATOM 1459 C C . TRP A 1 191 ? -17.367 -4.178 5.913 1.00 82.62 191 TRP A C 1
ATOM 1461 O O . TRP A 1 191 ? -18.028 -4.016 4.892 1.00 82.62 191 TRP A O 1
ATOM 1471 N N . ALA A 1 192 ? -16.964 -3.147 6.670 1.00 82.81 192 ALA A N 1
ATOM 1472 C CA . ALA A 1 192 ? -17.057 -1.749 6.231 1.00 82.81 192 ALA A CA 1
ATOM 1473 C C . ALA A 1 192 ? -15.899 -1.370 5.301 1.00 82.81 192 ALA A C 1
ATOM 1475 O O . ALA A 1 192 ? -16.097 -0.638 4.336 1.00 82.81 192 ALA A O 1
ATOM 1476 N N . ILE A 1 193 ? -14.701 -1.888 5.584 1.00 84.56 193 ILE A N 1
ATOM 1477 C CA . ILE A 1 193 ? -13.466 -1.546 4.866 1.00 84.56 193 ILE A CA 1
ATOM 1478 C C . ILE A 1 193 ? -13.381 -2.300 3.532 1.00 84.56 193 ILE A C 1
ATOM 1480 O O . ILE A 1 193 ? -13.008 -1.717 2.516 1.00 84.56 193 ILE A O 1
ATOM 1484 N N . GLY A 1 194 ? -13.773 -3.580 3.510 1.00 84.81 194 GLY A N 1
ATOM 1485 C CA . GLY A 1 194 ? -13.712 -4.438 2.320 1.00 84.81 194 GLY A CA 1
ATOM 1486 C C . GLY A 1 194 ? -14.345 -3.823 1.060 1.00 84.81 194 GLY A C 1
ATOM 1487 O O . GLY A 1 194 ? -13.660 -3.721 0.045 1.00 84.81 194 GLY A O 1
ATOM 1488 N N . PRO A 1 195 ? -15.606 -3.353 1.102 1.00 82.25 195 PRO A N 1
ATOM 1489 C CA . PRO A 1 195 ? -16.256 -2.662 -0.015 1.00 82.25 195 PRO A CA 1
ATOM 1490 C C . PRO A 1 195 ? -15.468 -1.471 -0.568 1.00 82.25 195 PRO A C 1
ATOM 1492 O O . PRO A 1 195 ? -15.382 -1.286 -1.782 1.00 82.25 195 PRO A O 1
ATOM 1495 N N . SER A 1 196 ? -14.880 -0.666 0.317 1.00 81.81 196 SER A N 1
ATOM 1496 C CA . SER A 1 196 ? -14.076 0.486 -0.080 1.00 81.81 196 SER A CA 1
ATOM 1497 C C . SER A 1 196 ? -12.774 0.055 -0.749 1.00 81.81 196 SER A C 1
ATOM 1499 O O . SER A 1 196 ? -12.422 0.635 -1.770 1.00 81.81 196 SER A O 1
ATOM 1501 N N . LEU A 1 197 ? -12.115 -0.999 -0.255 1.00 83.50 197 LEU A N 1
ATOM 1502 C CA . LEU A 1 197 ? -10.926 -1.572 -0.900 1.00 83.50 197 LEU A CA 1
ATOM 1503 C C . LEU A 1 197 ? -11.233 -2.110 -2.303 1.00 83.50 197 LEU A C 1
ATOM 1505 O O . LEU A 1 197 ? -10.445 -1.901 -3.222 1.00 83.50 197 LEU A O 1
ATOM 1509 N N . VAL A 1 198 ? -12.402 -2.731 -2.504 1.00 86.12 198 VAL A N 1
ATOM 1510 C CA . VAL A 1 198 ? -12.842 -3.157 -3.845 1.00 86.12 198 VAL A CA 1
ATOM 1511 C C . VAL A 1 198 ? -12.998 -1.948 -4.769 1.00 86.12 198 VAL A C 1
ATOM 1513 O O . VAL A 1 198 ? -12.517 -1.982 -5.898 1.00 86.12 198 VAL A O 1
ATOM 1516 N N . MET A 1 199 ? -13.617 -0.859 -4.299 1.00 82.56 199 MET A N 1
ATOM 1517 C CA . MET A 1 199 ? -13.762 0.363 -5.101 1.00 82.56 199 MET A CA 1
ATOM 1518 C C . MET A 1 199 ? -12.424 1.031 -5.424 1.00 82.56 199 MET A C 1
ATOM 1520 O O . MET A 1 199 ? -12.250 1.518 -6.540 1.00 82.56 199 MET A O 1
ATOM 1524 N N . VAL A 1 200 ? -11.473 1.030 -4.489 1.00 78.62 200 VAL A N 1
ATOM 1525 C CA . VAL A 1 200 ? -10.102 1.493 -4.752 1.00 78.62 200 VAL A CA 1
ATOM 1526 C C . VAL A 1 200 ? -9.464 0.641 -5.851 1.00 78.62 200 VAL A C 1
ATOM 1528 O O . VAL A 1 200 ? -8.962 1.197 -6.825 1.00 78.62 200 VAL A O 1
ATOM 1531 N N . GLY A 1 201 ? -9.591 -0.689 -5.775 1.00 81.25 201 GLY A N 1
ATOM 1532 C CA . GLY A 1 201 ? -9.140 -1.597 -6.832 1.00 81.25 201 GLY A CA 1
ATOM 1533 C C . GLY A 1 201 ? -9.753 -1.268 -8.197 1.00 81.25 201 GLY A C 1
ATOM 1534 O O . GLY A 1 201 ? -9.030 -1.147 -9.182 1.00 81.25 201 GLY A O 1
ATOM 1535 N N . VAL A 1 202 ? -11.068 -1.019 -8.260 1.00 82.12 202 VAL A N 1
ATOM 1536 C CA . VAL A 1 202 ? -11.758 -0.596 -9.496 1.00 82.12 202 VAL A CA 1
ATOM 1537 C C . VAL A 1 202 ? -11.171 0.702 -10.056 1.00 82.12 202 VAL A C 1
ATOM 1539 O O . VAL A 1 202 ? -10.986 0.821 -11.265 1.00 82.12 202 VAL A O 1
ATOM 1542 N N . MET A 1 203 ? -10.848 1.674 -9.203 1.00 76.38 203 MET A N 1
ATOM 1543 C CA . MET A 1 203 ? -10.231 2.928 -9.646 1.00 76.38 203 MET A CA 1
ATOM 1544 C C . MET A 1 203 ? -8.803 2.725 -10.162 1.00 76.38 203 MET A C 1
ATOM 1546 O O . MET A 1 203 ? -8.413 3.372 -11.136 1.00 76.38 203 MET A O 1
ATOM 1550 N N . MET A 1 204 ? -8.048 1.807 -9.559 1.00 78.62 204 MET A N 1
ATOM 1551 C CA . MET A 1 204 ? -6.686 1.470 -9.978 1.00 78.62 204 MET A CA 1
ATOM 1552 C C . MET A 1 204 ? -6.637 0.701 -11.303 1.00 78.62 204 MET A C 1
ATOM 1554 O O . MET A 1 204 ? -5.671 0.853 -12.047 1.00 78.62 204 MET A O 1
ATOM 1558 N N . MET A 1 205 ? -7.700 -0.028 -11.672 1.00 83.88 205 MET A N 1
ATOM 1559 C CA . MET A 1 205 ? -7.796 -0.693 -12.983 1.00 83.88 205 MET A CA 1
ATOM 1560 C C . MET A 1 205 ? -7.673 0.282 -14.162 1.00 83.88 205 MET A C 1
ATOM 1562 O O . MET A 1 205 ? -7.343 -0.138 -15.267 1.00 83.88 205 MET A O 1
ATOM 1566 N N . LYS A 1 206 ? -7.903 1.586 -13.955 1.00 76.56 206 LYS A N 1
ATOM 1567 C CA . LYS A 1 206 ? -7.746 2.602 -15.002 1.00 76.56 206 LYS A CA 1
ATOM 1568 C C . LYS A 1 206 ? -6.324 2.658 -15.571 1.00 76.56 206 LYS A C 1
ATOM 1570 O O . LYS A 1 206 ? -6.194 2.900 -16.765 1.00 76.56 206 LYS A O 1
ATOM 1575 N N . VAL A 1 207 ? -5.301 2.400 -14.751 1.00 76.31 207 VAL A N 1
ATOM 1576 C CA . VAL A 1 207 ? -3.883 2.420 -15.167 1.00 76.31 207 VAL A CA 1
ATOM 1577 C C . VAL A 1 207 ? -3.598 1.362 -16.236 1.00 76.31 207 VAL A C 1
ATOM 1579 O O . VAL A 1 207 ? -2.757 1.552 -17.102 1.00 76.31 207 VAL A O 1
ATOM 1582 N N . LEU A 1 208 ? -4.372 0.274 -16.263 1.00 84.00 208 LEU A N 1
ATOM 1583 C CA . LEU A 1 208 ? -4.238 -0.759 -17.290 1.00 84.00 208 LEU A CA 1
ATOM 1584 C C . LEU A 1 208 ? -4.540 -0.247 -18.701 1.00 84.00 208 LEU A C 1
ATOM 1586 O O . LEU A 1 208 ? -4.124 -0.870 -19.674 1.00 84.00 208 LEU A O 1
ATOM 1590 N N . LYS A 1 209 ? -5.266 0.870 -18.835 1.00 83.81 209 LYS A N 1
ATOM 1591 C CA . LYS A 1 209 ? -5.518 1.495 -20.136 1.00 83.81 209 LYS A CA 1
ATOM 1592 C C . LYS A 1 209 ? -4.238 2.062 -20.756 1.00 83.81 209 LYS A C 1
ATOM 1594 O O . LYS A 1 209 ? -4.156 2.114 -21.978 1.00 83.81 209 LYS A O 1
ATOM 1599 N N . ASP A 1 210 ? -3.281 2.469 -19.930 1.00 81.12 210 ASP A N 1
ATOM 1600 C CA . ASP A 1 210 ? -2.066 3.155 -20.373 1.00 81.12 210 ASP A CA 1
ATOM 1601 C C . ASP A 1 210 ? -0.994 2.165 -20.878 1.00 81.12 210 ASP A C 1
ATOM 1603 O O . ASP A 1 210 ? 0.006 2.571 -21.455 1.00 81.12 210 ASP A O 1
ATOM 1607 N N . ILE A 1 211 ? -1.228 0.855 -20.726 1.00 86.12 211 ILE A N 1
ATOM 1608 C CA . ILE A 1 211 ? -0.351 -0.210 -21.230 1.00 86.12 211 ILE A CA 1
ATOM 1609 C C . ILE A 1 211 ? -0.484 -0.328 -22.758 1.00 86.12 211 ILE A C 1
ATOM 1611 O O . ILE A 1 211 ? -1.596 -0.394 -23.291 1.00 86.12 211 ILE A O 1
ATOM 1615 N N . GLU A 1 212 ? 0.639 -0.438 -23.475 1.00 88.06 212 GLU A N 1
ATOM 1616 C CA . GLU A 1 212 ? 0.661 -0.666 -24.926 1.00 88.06 212 GLU A CA 1
ATOM 1617 C C . GLU A 1 212 ? 0.262 -2.107 -25.299 1.00 88.06 212 GLU A C 1
ATOM 1619 O O . GLU A 1 212 ? 1.079 -2.947 -25.674 1.00 88.06 212 GLU A O 1
ATOM 1624 N N . TRP A 1 213 ? -1.037 -2.409 -25.255 1.00 89.81 213 TRP A N 1
ATOM 1625 C CA . TRP A 1 213 ? -1.574 -3.751 -25.537 1.00 89.81 213 TRP A CA 1
ATOM 1626 C C . TRP A 1 213 ? -1.276 -4.286 -26.943 1.00 89.81 213 TRP A C 1
ATOM 1628 O O . TRP A 1 213 ? -1.295 -5.497 -27.157 1.00 89.81 213 TRP A O 1
ATOM 1638 N N . VAL A 1 214 ? -1.015 -3.398 -27.907 1.00 89.31 214 VAL A N 1
ATOM 1639 C CA . VAL A 1 214 ? -0.654 -3.779 -29.282 1.00 89.31 214 VAL A CA 1
ATOM 1640 C C . VAL A 1 214 ? 0.743 -4.402 -29.324 1.00 89.31 214 VAL A C 1
ATOM 1642 O O . VAL A 1 214 ? 1.001 -5.303 -30.125 1.00 89.31 214 VAL A O 1
ATOM 1645 N N . ASN A 1 215 ? 1.644 -3.965 -28.442 1.00 88.19 215 ASN A N 1
ATOM 1646 C CA . ASN A 1 215 ? 2.969 -4.540 -28.322 1.00 88.19 215 ASN A CA 1
ATOM 1647 C C . ASN A 1 215 ? 2.902 -5.819 -27.477 1.00 88.19 215 ASN A C 1
ATOM 1649 O O . ASN A 1 215 ? 2.842 -5.787 -26.249 1.00 88.19 215 ASN A O 1
ATOM 1653 N N . VAL A 1 216 ? 2.965 -6.977 -28.138 1.00 87.44 216 VAL A N 1
ATOM 1654 C CA . VAL A 1 216 ? 2.905 -8.300 -27.486 1.00 87.44 216 VAL A CA 1
ATOM 1655 C C . VAL A 1 216 ? 3.991 -8.466 -26.413 1.00 87.44 216 VAL A C 1
ATOM 1657 O O . VAL A 1 216 ? 3.766 -9.157 -25.419 1.00 87.44 216 VAL A O 1
ATOM 1660 N N . LYS A 1 217 ? 5.148 -7.808 -26.572 1.00 86.25 217 LYS A N 1
ATOM 1661 C CA . LYS A 1 217 ? 6.256 -7.877 -25.607 1.00 86.25 217 LYS A CA 1
ATOM 1662 C C . LYS A 1 217 ? 5.938 -7.204 -24.277 1.00 86.25 217 LYS A C 1
ATOM 1664 O O . LYS A 1 217 ? 6.553 -7.563 -23.283 1.00 86.25 217 LYS A O 1
ATOM 1669 N N . GLU A 1 218 ? 4.985 -6.281 -24.251 1.00 85.56 218 GLU A N 1
ATOM 1670 C CA . GLU A 1 218 ? 4.557 -5.564 -23.045 1.00 85.56 218 GLU A CA 1
ATOM 1671 C C . GLU A 1 218 ? 3.186 -6.051 -22.561 1.00 85.56 218 GLU A C 1
ATOM 1673 O O . GLU A 1 218 ? 2.997 -6.321 -21.373 1.00 85.56 218 GLU A O 1
ATOM 1678 N N . GLY A 1 219 ? 2.251 -6.281 -23.489 1.00 89.50 219 GLY A N 1
ATOM 1679 C CA . GLY A 1 219 ? 0.900 -6.746 -23.180 1.00 89.50 219 GLY A CA 1
ATOM 1680 C C . GLY A 1 219 ? 0.848 -8.148 -22.563 1.00 89.50 219 GLY A C 1
ATOM 1681 O O . GLY A 1 219 ? 0.084 -8.372 -21.622 1.00 89.50 219 GLY A O 1
ATOM 1682 N N . VAL A 1 220 ? 1.664 -9.101 -23.037 1.00 90.31 220 VAL A N 1
ATOM 1683 C CA . VAL A 1 220 ? 1.662 -10.479 -22.501 1.00 90.31 220 VAL A CA 1
ATOM 1684 C C . VAL A 1 220 ? 2.187 -10.533 -21.058 1.00 90.31 220 VAL A C 1
ATOM 1686 O O . VAL A 1 220 ? 1.501 -11.118 -20.213 1.00 90.31 220 VAL A O 1
ATOM 1689 N N . PRO A 1 221 ? 3.334 -9.909 -20.717 1.00 90.94 221 PRO A N 1
ATOM 1690 C CA . PRO A 1 221 ? 3.784 -9.803 -19.330 1.00 90.94 221 PRO A CA 1
ATOM 1691 C C . PRO A 1 221 ? 2.766 -9.123 -18.416 1.00 90.94 221 PRO A C 1
ATOM 1693 O O . PRO A 1 221 ? 2.488 -9.640 -17.333 1.00 90.94 221 PRO A O 1
ATOM 1696 N N . ALA A 1 222 ? 2.156 -8.017 -18.854 1.00 90.62 222 ALA A N 1
ATOM 1697 C CA . ALA A 1 222 ? 1.131 -7.318 -18.083 1.00 90.62 222 ALA A CA 1
ATOM 1698 C C . ALA A 1 222 ? -0.091 -8.207 -17.796 1.00 90.62 222 ALA A C 1
ATOM 1700 O O . ALA A 1 222 ? -0.570 -8.271 -16.661 1.00 90.62 222 ALA A O 1
ATOM 1701 N N . PHE A 1 223 ? -0.563 -8.951 -18.799 1.00 91.62 223 PHE A N 1
ATOM 1702 C CA . PHE A 1 223 ? -1.682 -9.881 -18.649 1.00 91.62 223 PHE A CA 1
ATOM 1703 C C . PHE A 1 223 ? -1.373 -11.014 -17.663 1.00 91.62 223 PHE A C 1
ATOM 1705 O O . PHE A 1 223 ? -2.178 -11.308 -16.778 1.00 91.62 223 PHE A O 1
ATOM 1712 N N . ILE A 1 224 ? -0.193 -11.631 -17.775 1.00 91.69 224 ILE A N 1
ATOM 1713 C CA . ILE A 1 224 ? 0.219 -12.719 -16.877 1.00 91.69 224 ILE A CA 1
ATOM 1714 C C . ILE A 1 224 ? 0.374 -12.212 -15.448 1.00 91.69 224 ILE A C 1
ATOM 1716 O O . ILE A 1 224 ? -0.093 -12.866 -14.521 1.00 91.69 224 ILE A O 1
ATOM 1720 N N . THR A 1 225 ? 0.960 -11.029 -15.273 1.00 90.62 225 THR A N 1
ATOM 1721 C CA . THR A 1 225 ? 1.073 -10.365 -13.969 1.00 90.62 225 THR A CA 1
ATOM 1722 C C . THR A 1 225 ? -0.310 -10.210 -13.334 1.00 90.62 225 THR A C 1
ATOM 1724 O O . THR A 1 225 ? -0.531 -10.661 -12.214 1.00 90.62 225 THR A O 1
ATOM 1727 N N . MET A 1 226 ? -1.279 -9.671 -14.082 1.00 90.06 226 MET A N 1
ATOM 1728 C CA . MET A 1 226 ? -2.655 -9.469 -13.616 1.00 90.06 226 MET A CA 1
ATOM 1729 C C . MET A 1 226 ? -3.359 -10.775 -13.237 1.00 90.06 226 MET A C 1
ATOM 1731 O O . MET A 1 226 ? -4.102 -10.811 -12.257 1.00 90.06 226 MET A O 1
ATOM 1735 N N . LEU A 1 227 ? -3.121 -11.846 -13.995 1.00 92.12 227 LEU A N 1
ATOM 1736 C CA . LEU A 1 227 ? -3.705 -13.162 -13.751 1.00 92.12 227 LEU A CA 1
ATOM 1737 C C . LEU A 1 227 ? -3.056 -13.869 -12.551 1.00 92.12 227 LEU A C 1
ATOM 1739 O O . LEU A 1 227 ? -3.751 -14.500 -11.754 1.00 92.12 227 LEU A O 1
ATOM 1743 N N . LEU A 1 228 ? -1.738 -13.740 -12.382 1.00 91.44 228 LEU A N 1
ATOM 1744 C CA . LEU A 1 228 ? -1.004 -14.343 -11.270 1.00 91.44 228 LEU A CA 1
ATOM 1745 C C . LEU A 1 228 ? -1.286 -13.652 -9.933 1.00 91.44 228 LEU A C 1
ATOM 1747 O O . LEU A 1 228 ? -1.240 -14.332 -8.906 1.00 91.44 228 LEU A O 1
ATOM 1751 N N . THR A 1 229 ? -1.615 -12.357 -9.922 1.00 90.12 229 THR A N 1
ATOM 1752 C CA . THR A 1 229 ? -1.920 -11.602 -8.695 1.00 90.12 229 THR A CA 1
ATOM 1753 C C . THR A 1 229 ? -2.976 -12.281 -7.808 1.00 90.12 229 THR A C 1
ATOM 1755 O O . THR A 1 229 ? -2.660 -12.588 -6.656 1.00 90.12 229 THR A O 1
ATOM 1758 N N . PRO A 1 230 ? -4.202 -12.582 -8.287 1.00 88.25 230 PRO A N 1
ATOM 1759 C CA . PRO A 1 230 ? -5.207 -13.267 -7.475 1.00 88.25 230 PRO A CA 1
ATOM 1760 C C . PRO A 1 230 ? -4.941 -14.769 -7.298 1.00 88.25 230 PRO A C 1
ATOM 1762 O O . PRO A 1 230 ? -5.397 -15.339 -6.313 1.00 88.25 230 PRO A O 1
ATOM 1765 N N . LEU A 1 231 ? -4.235 -15.425 -8.226 1.00 90.06 231 LEU A N 1
ATOM 1766 C CA . LEU A 1 231 ? -4.028 -16.881 -8.187 1.00 90.06 231 LEU A CA 1
ATOM 1767 C C . LEU A 1 231 ? -2.941 -17.310 -7.201 1.00 90.06 231 LEU A C 1
ATOM 1769 O O . LEU A 1 231 ? -3.050 -18.362 -6.576 1.00 90.06 231 LEU A O 1
ATOM 1773 N N . THR A 1 232 ? -1.877 -16.520 -7.081 1.00 86.00 232 THR A N 1
ATOM 1774 C CA . THR A 1 232 ? -0.709 -16.886 -6.270 1.00 86.00 232 THR A CA 1
ATOM 1775 C C . THR A 1 232 ? -0.784 -16.367 -4.841 1.00 86.00 232 THR A C 1
ATOM 1777 O O . THR A 1 232 ? -0.029 -16.847 -3.998 1.00 86.00 232 THR A O 1
ATOM 1780 N N . TYR A 1 233 ? -1.656 -15.385 -4.570 1.00 81.75 233 TYR A N 1
ATOM 1781 C CA . TYR A 1 233 ? -1.771 -14.681 -3.284 1.00 81.75 233 TYR A CA 1
ATOM 1782 C C . TYR A 1 233 ? -0.428 -14.165 -2.722 1.00 81.75 233 TYR A C 1
ATOM 1784 O O . TYR A 1 233 ? -0.316 -13.882 -1.531 1.00 81.75 233 TYR A O 1
ATOM 1792 N N . SER A 1 234 ? 0.598 -14.039 -3.567 1.00 80.25 234 SER A N 1
ATOM 1793 C CA . SER A 1 234 ? 1.962 -13.690 -3.177 1.00 80.25 234 SER 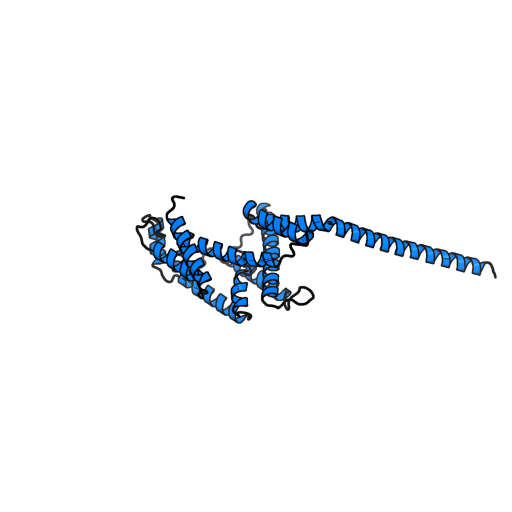A CA 1
ATOM 1794 C C . SER A 1 234 ? 2.503 -12.627 -4.114 1.00 80.25 234 SER A C 1
ATOM 1796 O O . SER A 1 234 ? 2.611 -12.857 -5.318 1.00 80.25 234 SER A O 1
ATOM 1798 N N . ILE A 1 235 ? 2.880 -11.482 -3.538 1.00 78.25 235 ILE A N 1
ATOM 1799 C CA . ILE A 1 235 ? 3.409 -10.335 -4.285 1.00 78.25 235 ILE A CA 1
ATOM 1800 C C . ILE A 1 235 ? 4.655 -10.712 -5.084 1.00 78.25 235 ILE A C 1
ATOM 1802 O O . ILE A 1 235 ? 4.771 -10.400 -6.265 1.00 78.25 235 ILE A O 1
ATOM 1806 N N . SER A 1 236 ? 5.548 -11.472 -4.457 1.00 78.94 236 SER A N 1
ATOM 1807 C CA . SER A 1 236 ? 6.787 -11.914 -5.090 1.00 78.94 236 SER A CA 1
ATOM 1808 C C . SER A 1 236 ? 6.530 -12.764 -6.339 1.00 78.94 236 SER A C 1
ATOM 1810 O O . SER A 1 236 ? 7.161 -12.546 -7.372 1.00 78.94 236 SER A O 1
ATOM 1812 N N . ASN A 1 237 ? 5.562 -13.683 -6.284 1.00 85.38 237 ASN A N 1
ATOM 1813 C CA . ASN A 1 237 ? 5.345 -14.654 -7.356 1.00 85.38 237 ASN A CA 1
ATOM 1814 C C . ASN A 1 237 ? 4.838 -14.002 -8.646 1.00 85.38 237 ASN A C 1
ATOM 1816 O O . ASN A 1 237 ? 5.299 -14.361 -9.730 1.00 85.38 237 ASN A O 1
ATOM 1820 N N . TRP A 1 238 ? 3.906 -13.050 -8.555 1.00 86.81 238 TRP A N 1
ATOM 1821 C CA . TRP A 1 238 ? 3.377 -12.400 -9.754 1.00 86.81 238 TRP A CA 1
ATOM 1822 C C . TRP A 1 238 ? 4.344 -11.372 -10.350 1.00 86.81 238 TRP A C 1
ATOM 1824 O O . TRP A 1 238 ? 4.394 -11.269 -11.574 1.00 86.81 238 TRP A O 1
ATOM 1834 N N . ILE A 1 239 ? 5.165 -10.684 -9.541 1.00 85.38 239 ILE A N 1
ATOM 1835 C CA . ILE A 1 239 ? 6.220 -9.793 -10.064 1.00 85.38 239 ILE A CA 1
ATOM 1836 C C . ILE A 1 239 ? 7.259 -10.616 -10.835 1.00 85.38 239 ILE A C 1
ATOM 1838 O O . ILE A 1 239 ? 7.576 -10.295 -11.981 1.00 85.38 239 ILE A O 1
ATOM 1842 N N . ILE A 1 240 ? 7.750 -11.711 -10.242 1.00 86.06 240 ILE A N 1
ATOM 1843 C CA . ILE A 1 240 ? 8.730 -12.597 -10.888 1.00 86.06 240 ILE A CA 1
ATOM 1844 C C . ILE A 1 240 ? 8.135 -13.220 -12.152 1.00 86.06 240 ILE A C 1
ATOM 1846 O O . ILE A 1 240 ? 8.810 -13.279 -13.176 1.00 86.06 240 ILE A O 1
ATOM 1850 N N . GLY A 1 241 ? 6.873 -13.654 -12.106 1.00 87.06 241 GLY A N 1
ATOM 1851 C CA . GLY A 1 241 ? 6.175 -14.189 -13.272 1.00 87.06 241 GLY A CA 1
ATOM 1852 C C . GLY A 1 241 ? 6.066 -13.170 -14.410 1.00 87.06 241 GLY A C 1
ATOM 1853 O O . GLY A 1 241 ? 6.381 -13.495 -15.553 1.00 87.06 241 GLY A O 1
ATOM 1854 N N . GLY A 1 242 ? 5.691 -11.927 -14.098 1.00 87.06 242 GLY A N 1
ATOM 1855 C CA . GLY A 1 242 ? 5.610 -10.833 -15.066 1.00 87.06 242 GLY A CA 1
ATOM 1856 C C . GLY A 1 242 ? 6.955 -10.507 -15.710 1.00 87.06 242 GLY A C 1
ATOM 1857 O O . GLY A 1 242 ? 7.100 -10.577 -16.932 1.00 87.06 242 GLY A O 1
ATOM 1858 N N . ILE A 1 243 ? 7.969 -10.220 -14.888 1.00 86.56 243 ILE A N 1
ATOM 1859 C CA . ILE A 1 243 ? 9.326 -9.904 -15.360 1.00 86.56 243 ILE A CA 1
ATOM 1860 C C . ILE A 1 243 ? 9.926 -11.093 -16.115 1.00 86.56 243 ILE A C 1
ATOM 1862 O O . ILE A 1 243 ? 10.531 -10.914 -17.169 1.00 86.56 243 ILE A O 1
ATOM 1866 N N . GLY A 1 244 ? 9.734 -12.316 -15.620 1.00 88.31 244 GLY A N 1
ATOM 1867 C CA . GLY A 1 244 ? 10.241 -13.533 -16.246 1.00 88.31 244 GLY A CA 1
ATOM 1868 C C . GLY A 1 244 ? 9.709 -13.720 -17.664 1.00 88.31 244 GLY A C 1
ATOM 1869 O O . GLY A 1 244 ? 10.480 -14.029 -18.572 1.00 88.31 244 GLY A O 1
ATOM 1870 N N . VAL A 1 245 ? 8.418 -13.459 -17.887 1.00 89.25 245 VAL A N 1
ATOM 1871 C CA . VAL A 1 245 ? 7.837 -13.526 -19.235 1.00 89.25 245 VAL A CA 1
ATOM 1872 C C . VAL A 1 245 ? 8.324 -12.376 -20.112 1.00 89.25 245 VAL A C 1
ATOM 1874 O O . VAL A 1 245 ? 8.642 -12.605 -21.278 1.00 89.25 245 VAL A O 1
ATOM 1877 N N . TYR A 1 246 ? 8.457 -11.164 -19.564 1.00 88.00 246 TYR A N 1
ATOM 1878 C CA . TYR A 1 246 ? 9.026 -10.034 -20.303 1.00 88.00 246 TYR A CA 1
ATOM 1879 C C . TYR A 1 246 ? 10.446 -10.340 -20.796 1.00 88.00 246 TYR A C 1
ATOM 1881 O O . TYR A 1 246 ? 10.765 -10.134 -21.970 1.00 88.00 246 TYR A O 1
ATOM 1889 N N . VAL A 1 247 ? 11.290 -10.897 -19.924 1.00 88.00 247 VAL A N 1
ATOM 1890 C CA . VAL A 1 247 ? 12.651 -11.317 -20.269 1.00 88.00 247 VAL A CA 1
ATOM 1891 C C . VAL A 1 247 ? 12.623 -12.449 -21.290 1.00 88.00 247 VAL A C 1
ATOM 1893 O O . VAL A 1 247 ? 13.361 -12.379 -22.266 1.00 88.00 247 VAL A O 1
ATOM 1896 N N . ALA A 1 248 ? 11.764 -13.458 -21.124 1.00 87.44 248 ALA A N 1
ATOM 1897 C CA . ALA A 1 248 ? 11.664 -14.579 -22.058 1.00 87.44 248 ALA A CA 1
ATOM 1898 C C . ALA A 1 248 ? 11.272 -14.135 -23.479 1.00 87.44 248 ALA A C 1
ATOM 1900 O O . ALA A 1 248 ? 11.849 -14.619 -24.452 1.00 87.44 248 ALA A O 1
ATOM 1901 N N . LEU A 1 249 ? 10.340 -13.185 -23.610 1.00 85.31 249 LEU A N 1
ATOM 1902 C CA . LEU A 1 249 ? 9.906 -12.649 -24.905 1.00 85.31 249 LEU A CA 1
ATOM 1903 C C . LEU A 1 249 ? 10.974 -11.768 -25.564 1.00 85.31 249 LEU A C 1
ATOM 1905 O O . LEU A 1 249 ? 11.152 -11.823 -26.779 1.00 85.31 249 LEU A O 1
ATOM 1909 N N . ASN A 1 250 ? 11.715 -10.991 -24.772 1.00 84.88 250 ASN A N 1
ATOM 1910 C CA . ASN A 1 250 ? 12.813 -10.159 -25.269 1.00 84.88 250 ASN A CA 1
ATOM 1911 C C . ASN A 1 250 ? 14.137 -10.926 -25.427 1.00 84.88 250 ASN A C 1
ATOM 1913 O O . ASN A 1 250 ? 15.077 -10.412 -26.033 1.00 84.88 250 ASN A O 1
ATOM 1917 N N . LEU A 1 251 ? 14.229 -12.164 -24.927 1.00 82.75 251 LEU A N 1
ATOM 1918 C CA . LEU A 1 251 ? 15.446 -12.976 -24.960 1.00 82.75 251 LEU A CA 1
ATOM 1919 C C . LEU A 1 251 ? 15.960 -13.164 -26.388 1.00 82.75 251 LEU A C 1
ATOM 1921 O O . LEU A 1 251 ? 17.163 -13.071 -26.625 1.00 82.75 251 LEU A O 1
ATOM 1925 N N . TYR A 1 252 ? 15.055 -13.371 -27.348 1.00 73.94 252 TYR A N 1
ATOM 1926 C CA . TYR A 1 252 ? 15.417 -13.487 -28.759 1.00 73.94 252 TYR A CA 1
ATOM 1927 C C . TYR A 1 252 ? 16.107 -12.217 -29.275 1.00 73.94 252 TYR A C 1
ATOM 1929 O O . TYR A 1 252 ? 17.173 -12.300 -29.887 1.00 73.94 252 TYR A O 1
ATOM 1937 N N . ASP A 1 253 ? 15.567 -11.035 -28.975 1.00 77.56 253 ASP A N 1
ATOM 1938 C CA . ASP A 1 253 ? 16.165 -9.774 -29.414 1.00 77.56 253 ASP A CA 1
ATOM 1939 C C . ASP A 1 253 ? 17.489 -9.491 -28.715 1.00 77.56 253 ASP A C 1
ATOM 1941 O O . ASP A 1 253 ? 18.442 -9.076 -29.375 1.00 77.56 253 ASP A O 1
ATOM 1945 N N . TYR A 1 254 ? 17.594 -9.774 -27.414 1.00 78.31 254 TYR A N 1
ATOM 1946 C CA . TYR A 1 254 ? 18.855 -9.644 -26.685 1.00 78.31 254 TYR A CA 1
ATOM 1947 C C . TYR A 1 254 ? 19.939 -10.552 -27.266 1.00 78.31 254 TYR A C 1
ATOM 1949 O O . TYR A 1 254 ? 21.069 -10.107 -27.475 1.00 78.31 254 TYR A O 1
ATOM 1957 N N . VAL A 1 255 ? 19.597 -11.798 -27.604 1.00 75.88 255 VAL A N 1
ATOM 1958 C CA . VAL A 1 255 ? 20.522 -12.742 -28.241 1.00 75.88 255 VAL A CA 1
ATOM 1959 C C . VAL A 1 255 ? 20.918 -12.257 -29.638 1.00 75.88 255 VAL A C 1
ATOM 1961 O O . VAL A 1 255 ? 22.103 -12.261 -29.969 1.00 75.88 255 VAL A O 1
ATOM 1964 N N . VAL A 1 256 ? 19.979 -11.763 -30.449 1.00 74.50 256 VAL A N 1
ATOM 1965 C CA . VAL A 1 256 ? 20.261 -11.246 -31.801 1.00 74.50 256 VAL A CA 1
ATOM 1966 C C . VAL A 1 256 ? 21.093 -9.957 -31.768 1.00 74.50 256 VAL A C 1
ATOM 1968 O O . VAL A 1 256 ? 21.979 -9.773 -32.610 1.00 74.50 256 VAL A O 1
ATOM 1971 N N . VAL A 1 257 ? 20.839 -9.053 -30.821 1.00 79.25 257 VAL A N 1
ATOM 1972 C CA . VAL A 1 257 ? 21.629 -7.830 -30.616 1.00 79.25 257 VAL A CA 1
ATOM 1973 C C . VAL A 1 257 ? 23.031 -8.181 -30.128 1.00 79.25 257 VAL A C 1
ATOM 1975 O O . VAL A 1 257 ? 24.003 -7.689 -30.703 1.00 79.25 257 VAL A O 1
ATOM 1978 N N . SER A 1 258 ? 23.148 -9.086 -29.154 1.00 75.56 258 SER A N 1
ATOM 1979 C CA . SER A 1 258 ? 24.435 -9.573 -28.650 1.00 75.56 258 SER A CA 1
ATOM 1980 C C . SER A 1 258 ? 25.247 -10.250 -29.758 1.00 75.56 258 SER A C 1
ATOM 1982 O O . SER A 1 258 ? 26.404 -9.903 -29.977 1.00 75.56 258 SER A O 1
ATOM 1984 N N . LEU A 1 259 ? 24.625 -11.105 -30.578 1.00 78.38 259 LEU A N 1
ATOM 1985 C CA . LEU A 1 259 ? 25.258 -11.724 -31.748 1.00 78.38 259 LEU A CA 1
ATOM 1986 C C . LEU A 1 259 ? 25.694 -10.698 -32.803 1.00 78.38 259 LEU A C 1
ATOM 1988 O O . LEU A 1 259 ? 26.777 -10.832 -33.377 1.00 78.38 259 LEU A O 1
ATOM 1992 N N . ARG A 1 260 ? 24.880 -9.670 -33.084 1.00 76.75 260 ARG A N 1
ATOM 1993 C CA . ARG A 1 260 ? 25.253 -8.585 -34.011 1.00 76.75 260 ARG A CA 1
ATOM 1994 C C . ARG A 1 260 ? 26.430 -7.775 -33.482 1.00 76.75 260 ARG A C 1
ATOM 1996 O O . ARG A 1 260 ? 27.347 -7.480 -34.248 1.00 76.75 260 ARG A O 1
ATOM 2003 N N . TRP A 1 261 ? 26.426 -7.453 -32.193 1.00 81.81 261 TRP A N 1
ATOM 2004 C CA . TRP A 1 261 ? 27.531 -6.775 -31.526 1.00 81.81 261 TRP A CA 1
ATOM 2005 C C . TRP A 1 261 ? 28.809 -7.621 -31.564 1.00 81.81 261 TRP A C 1
ATOM 2007 O O . TRP A 1 261 ? 29.860 -7.126 -31.966 1.00 81.81 261 TRP A O 1
ATOM 2017 N N . LEU A 1 262 ? 28.702 -8.921 -31.286 1.00 80.00 262 LEU A N 1
ATOM 2018 C CA . LEU A 1 262 ? 29.819 -9.864 -31.295 1.00 80.00 262 LEU A CA 1
ATOM 2019 C C . LEU A 1 262 ? 30.394 -10.045 -32.709 1.00 80.00 262 LEU A C 1
ATOM 2021 O O . LEU A 1 262 ? 31.607 -9.992 -32.887 1.00 80.00 262 LEU A O 1
ATOM 2025 N N . ARG A 1 263 ? 29.555 -10.124 -33.755 1.00 79.62 263 ARG A N 1
ATOM 2026 C CA . ARG A 1 263 ? 30.023 -10.091 -35.157 1.00 79.62 263 ARG A CA 1
ATOM 2027 C C . ARG A 1 263 ? 30.701 -8.771 -35.521 1.00 79.62 263 ARG A C 1
ATOM 2029 O O . ARG A 1 263 ? 31.664 -8.784 -36.284 1.00 79.62 263 ARG A O 1
ATOM 2036 N N . LYS A 1 264 ? 30.205 -7.635 -35.017 1.00 80.38 264 LYS A N 1
ATOM 2037 C CA . LYS A 1 264 ? 30.821 -6.320 -35.248 1.00 80.38 264 LYS A CA 1
ATOM 2038 C C . LYS A 1 264 ? 32.200 -6.254 -34.588 1.00 80.38 264 LYS A C 1
ATOM 2040 O O . LYS A 1 264 ? 33.153 -5.868 -35.255 1.00 80.38 264 LYS A O 1
ATOM 2045 N N . MET A 1 265 ? 32.323 -6.724 -33.347 1.00 76.81 265 MET A N 1
ATOM 2046 C CA . MET A 1 265 ? 33.603 -6.853 -32.646 1.00 76.81 265 MET A CA 1
ATOM 2047 C C . MET A 1 265 ? 34.564 -7.795 -33.376 1.00 76.81 265 MET A C 1
ATOM 2049 O O . MET A 1 265 ? 35.699 -7.415 -33.637 1.00 76.81 265 MET A O 1
ATOM 2053 N N . LEU A 1 266 ? 34.108 -8.976 -33.805 1.00 77.50 266 LEU A N 1
ATOM 2054 C CA . LEU A 1 266 ? 34.933 -9.916 -34.573 1.00 77.50 266 LEU A CA 1
ATOM 2055 C C . LEU A 1 266 ? 35.437 -9.316 -35.893 1.00 77.50 266 LEU A C 1
ATOM 2057 O O . LEU A 1 266 ? 36.588 -9.535 -36.258 1.00 77.50 266 LEU A O 1
ATOM 2061 N N . LYS A 1 267 ? 34.618 -8.523 -36.596 1.00 73.50 267 LYS A N 1
ATOM 2062 C CA . LYS A 1 267 ? 35.054 -7.803 -37.804 1.00 73.50 267 LYS A CA 1
ATOM 2063 C C . LYS A 1 267 ? 36.072 -6.703 -37.500 1.00 73.50 267 LYS A C 1
ATOM 2065 O O . LYS A 1 267 ? 37.010 -6.544 -38.272 1.00 73.50 267 LYS A O 1
ATOM 2070 N N . VAL A 1 268 ? 35.916 -5.974 -36.395 1.00 75.88 268 VAL A N 1
ATOM 2071 C CA . VAL A 1 268 ? 36.894 -4.963 -35.959 1.00 75.88 268 VAL A CA 1
ATOM 2072 C C . VAL A 1 268 ? 38.229 -5.628 -35.606 1.00 75.88 268 VAL A C 1
ATOM 2074 O O . VAL A 1 268 ? 39.262 -5.220 -36.125 1.00 75.88 268 VAL A O 1
ATOM 2077 N N . PHE A 1 269 ? 38.218 -6.717 -34.835 1.00 65.00 269 PHE A N 1
ATOM 2078 C CA . PHE A 1 269 ? 39.431 -7.475 -34.505 1.00 65.00 269 PHE A CA 1
ATOM 2079 C C . PHE A 1 269 ? 40.077 -8.147 -35.730 1.00 65.00 269 PHE A C 1
ATOM 2081 O O . PHE A 1 269 ? 41.301 -8.153 -35.855 1.00 65.00 269 PHE A O 1
ATOM 2088 N N . GLY A 1 270 ? 39.279 -8.669 -36.666 1.00 58.78 270 GLY A N 1
ATOM 2089 C CA . GLY A 1 270 ? 39.776 -9.223 -37.931 1.00 58.78 270 GLY A CA 1
ATOM 2090 C C . GLY A 1 270 ? 40.367 -8.162 -38.868 1.00 58.78 270 GLY A C 1
ATOM 2091 O O . GLY A 1 270 ? 41.388 -8.405 -39.506 1.00 58.78 270 GLY A O 1
ATOM 2092 N N . GLY A 1 271 ? 39.776 -6.964 -38.909 1.00 55.66 271 GLY A N 1
ATOM 2093 C CA . GLY A 1 271 ? 40.287 -5.826 -39.678 1.00 55.66 271 GLY A CA 1
ATOM 2094 C C . GLY A 1 271 ? 41.615 -5.285 -39.142 1.00 55.66 271 GLY A C 1
ATOM 2095 O O . GLY A 1 271 ? 42.510 -4.982 -39.927 1.00 55.66 271 GLY A O 1
ATOM 2096 N N . VAL A 1 272 ? 41.785 -5.253 -37.816 1.00 54.00 272 VAL A N 1
ATOM 2097 C CA . VAL A 1 272 ? 43.051 -4.871 -37.165 1.00 54.00 272 VAL A CA 1
ATOM 2098 C C . VAL A 1 272 ? 44.171 -5.859 -37.509 1.00 54.00 272 VAL A C 1
ATOM 2100 O O . VAL A 1 272 ? 45.293 -5.444 -37.788 1.00 54.00 272 VAL A O 1
ATOM 2103 N N . LYS A 1 273 ? 43.874 -7.163 -37.582 1.00 48.72 273 LYS A N 1
ATOM 2104 C CA . LYS A 1 273 ? 44.867 -8.187 -37.948 1.00 48.72 273 LYS A CA 1
ATOM 2105 C C . LYS A 1 273 ? 45.366 -8.027 -39.392 1.00 48.72 273 LYS A C 1
ATOM 2107 O O . LYS A 1 273 ? 46.563 -8.149 -39.639 1.00 48.72 273 LYS A O 1
ATOM 2112 N N . ASN A 1 274 ? 44.475 -7.669 -40.320 1.00 51.47 274 ASN A N 1
ATOM 2113 C CA . ASN A 1 274 ? 44.842 -7.427 -41.718 1.00 51.47 274 ASN A CA 1
ATOM 2114 C C . ASN A 1 274 ? 45.666 -6.148 -41.917 1.00 51.47 274 ASN A C 1
ATOM 2116 O O . ASN A 1 274 ? 46.518 -6.140 -42.797 1.00 51.47 274 ASN A O 1
ATOM 2120 N N . GLN A 1 275 ? 45.455 -5.099 -41.112 1.00 50.69 275 GLN A N 1
ATOM 2121 C CA . GLN A 1 275 ? 46.258 -3.870 -41.189 1.00 50.69 275 GLN A CA 1
ATOM 2122 C C . GLN A 1 275 ? 47.684 -4.053 -40.652 1.00 50.69 275 GLN A C 1
ATOM 2124 O O . GLN A 1 275 ? 48.628 -3.506 -41.218 1.00 50.69 275 GLN A O 1
ATOM 2129 N N . VAL A 1 276 ? 47.878 -4.853 -39.601 1.00 51.56 276 VAL A N 1
ATOM 2130 C CA . VAL A 1 276 ? 49.225 -5.138 -39.073 1.00 51.56 276 VAL A CA 1
ATOM 2131 C C . VAL A 1 276 ? 50.019 -6.027 -40.038 1.00 51.56 276 VAL A C 1
ATOM 2133 O O . VAL A 1 276 ? 51.198 -5.764 -40.267 1.00 51.56 276 VAL A O 1
ATOM 2136 N N . SER A 1 277 ? 49.378 -7.012 -40.680 1.00 49.75 277 SER A N 1
ATOM 2137 C CA . SER A 1 277 ? 50.036 -7.842 -41.699 1.00 49.75 277 SER A CA 1
ATOM 2138 C C . SER A 1 277 ? 50.420 -7.064 -42.958 1.00 49.75 277 SER A C 1
ATOM 2140 O O . SER A 1 277 ? 51.539 -7.241 -43.423 1.00 49.75 277 SER A O 1
ATOM 2142 N N . THR A 1 278 ? 49.567 -6.173 -43.484 1.00 48.66 278 THR A N 1
ATOM 2143 C CA . THR A 1 278 ? 49.940 -5.355 -44.655 1.00 48.66 278 THR A CA 1
ATOM 2144 C C . THR A 1 278 ? 51.061 -4.375 -44.338 1.00 48.66 278 THR A C 1
ATOM 2146 O O . THR A 1 278 ? 51.970 -4.220 -45.151 1.00 48.66 278 THR A O 1
ATOM 2149 N N . THR A 1 279 ? 51.058 -3.767 -43.150 1.00 49.75 279 THR A N 1
ATOM 2150 C CA . THR A 1 279 ? 52.138 -2.859 -42.732 1.00 49.75 279 THR A CA 1
ATOM 2151 C C . THR A 1 279 ? 53.465 -3.606 -42.556 1.00 49.75 279 THR A C 1
ATOM 2153 O O . THR A 1 279 ? 54.500 -3.093 -42.968 1.00 49.75 279 THR A O 1
ATOM 2156 N N . ALA A 1 280 ? 53.445 -4.842 -42.043 1.00 52.84 280 ALA A N 1
ATOM 2157 C CA . ALA A 1 280 ? 54.636 -5.688 -41.951 1.00 52.84 280 ALA A CA 1
ATOM 2158 C C . ALA A 1 280 ? 55.203 -6.065 -43.335 1.00 52.84 280 ALA A C 1
ATOM 2160 O O . ALA A 1 280 ? 56.398 -5.904 -43.554 1.00 52.84 280 ALA A O 1
ATOM 2161 N N . THR A 1 281 ? 54.363 -6.460 -44.302 1.00 50.44 281 THR A N 1
ATOM 2162 C CA . THR A 1 281 ? 54.820 -6.748 -45.681 1.00 50.44 281 THR A CA 1
ATOM 2163 C C . THR A 1 281 ? 55.338 -5.519 -46.433 1.00 50.44 281 THR A C 1
ATOM 2165 O O . THR A 1 281 ? 56.248 -5.647 -47.244 1.00 50.44 281 THR A O 1
ATOM 2168 N N . VAL A 1 282 ? 54.796 -4.322 -46.176 1.00 53.31 282 VAL A N 1
ATOM 2169 C CA . VAL A 1 282 ? 55.271 -3.080 -46.820 1.00 53.31 282 VAL A CA 1
ATOM 2170 C C . VAL A 1 282 ? 56.612 -2.616 -46.238 1.00 53.31 282 VAL A C 1
ATOM 2172 O O . VAL A 1 282 ? 57.413 -2.016 -46.953 1.00 53.31 282 VAL A O 1
ATOM 2175 N N . VAL A 1 283 ? 56.877 -2.889 -44.956 1.00 55.59 283 VAL A N 1
ATOM 2176 C CA . VAL A 1 283 ? 58.188 -2.630 -44.338 1.00 55.59 283 VAL A CA 1
ATOM 2177 C C . VAL A 1 283 ? 59.238 -3.614 -44.860 1.00 55.59 283 VAL A C 1
ATOM 2179 O O . VAL A 1 283 ? 60.338 -3.181 -45.1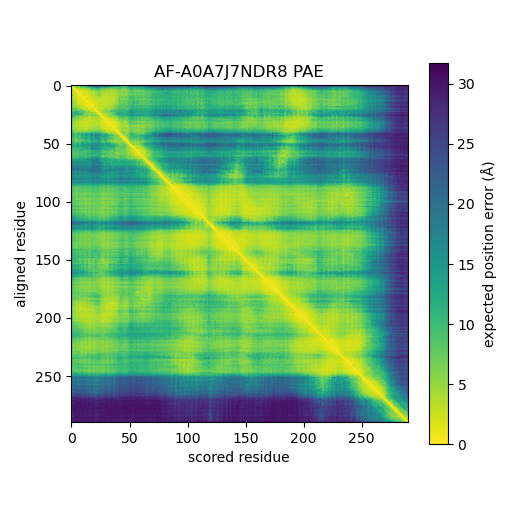89 1.00 55.59 283 VAL A O 1
ATOM 2182 N N . ASP A 1 284 ? 58.884 -4.890 -45.020 1.00 51.34 284 ASP A N 1
ATOM 2183 C CA . ASP A 1 284 ? 59.784 -5.929 -45.544 1.00 51.34 284 ASP A CA 1
ATOM 2184 C C . ASP A 1 284 ? 60.178 -5.656 -47.010 1.00 51.34 284 ASP A C 1
ATOM 2186 O O . ASP A 1 284 ? 61.356 -5.606 -47.355 1.00 51.34 284 ASP A O 1
ATOM 2190 N N . GLN A 1 285 ? 59.208 -5.286 -47.858 1.00 50.75 285 GLN A N 1
ATOM 2191 C CA . GLN A 1 285 ? 59.479 -4.886 -49.247 1.00 50.75 285 GLN A CA 1
ATOM 2192 C C . GLN A 1 285 ? 60.300 -3.598 -49.386 1.00 50.75 285 GLN A C 1
ATOM 2194 O O . GLN A 1 285 ? 60.880 -3.369 -50.441 1.00 50.75 285 GLN A O 1
ATOM 2199 N N . ARG A 1 286 ? 60.351 -2.729 -48.369 1.00 49.81 286 ARG A N 1
ATOM 2200 C CA . ARG A 1 286 ? 61.231 -1.546 -48.381 1.00 49.81 286 ARG A CA 1
ATOM 2201 C C . ARG A 1 286 ? 62.644 -1.851 -47.885 1.00 49.81 286 ARG A C 1
ATOM 2203 O O . ARG A 1 286 ? 63.539 -1.066 -48.178 1.00 49.81 286 ARG A O 1
ATOM 2210 N N . ALA A 1 287 ? 62.842 -2.949 -47.159 1.00 52.56 287 ALA A N 1
ATOM 2211 C CA . ALA A 1 287 ? 64.155 -3.382 -46.691 1.00 52.56 287 ALA A CA 1
ATOM 2212 C C . ALA A 1 287 ? 64.956 -4.129 -47.775 1.00 52.56 287 ALA A C 1
ATOM 2214 O O . ALA A 1 287 ? 66.179 -4.074 -47.753 1.00 52.56 287 ALA A O 1
ATOM 2215 N N . GLU A 1 288 ? 64.293 -4.762 -48.751 1.00 50.66 288 GLU A N 1
ATOM 2216 C CA . GLU A 1 288 ? 64.952 -5.470 -49.867 1.00 50.66 288 GLU A CA 1
ATOM 2217 C C . GLU A 1 288 ? 65.418 -4.565 -51.031 1.00 50.66 288 GLU A C 1
ATOM 2219 O O . GLU A 1 288 ? 66.059 -5.051 -51.959 1.00 50.66 288 GLU A O 1
ATOM 2224 N N . ILE A 1 289 ? 65.119 -3.258 -51.013 1.00 51.56 289 ILE A N 1
ATOM 2225 C CA . ILE A 1 289 ? 65.456 -2.311 -52.105 1.00 51.56 289 ILE A CA 1
ATOM 2226 C C . ILE A 1 289 ? 66.572 -1.327 -51.685 1.00 51.56 289 ILE A C 1
ATOM 2228 O O . ILE A 1 289 ? 66.613 -0.189 -52.152 1.00 51.56 289 ILE A O 1
ATOM 2232 N N . VAL A 1 290 ? 67.477 -1.736 -50.790 1.00 45.31 290 VAL A N 1
ATOM 2233 C CA . VAL A 1 290 ? 68.689 -0.971 -50.428 1.00 45.31 290 VAL A CA 1
ATOM 2234 C C . VAL A 1 290 ? 69.936 -1.774 -50.759 1.00 45.31 290 VAL A C 1
ATOM 2236 O O . VAL A 1 290 ? 69.977 -2.965 -50.386 1.00 45.31 290 VAL A O 1
#

Sequence (290 aa):
MRSPTFWLGAVGFLITALGLIKNIKGSMKYGIIFVTFVSWFRGTSVTVFPNTPIGEQKFNYFKKIVDFQKIKTTAGVISFSNFSKSEVWVALITLLYVDISATTGTLYSMAEIGGFINEKCSFEGEYLAYMADASSTIVGSALGTSPIATYIESSSGIREGGRTGITAIIVGFYFMLSLFFAPLLASVPPWAIGPSLVMVGVMMMKVLKDIEWVNVKEGVPAFITMLLTPLTYSISNWIIGGIGVYVALNLYDYVVVSLRWLRKMLKVFGGVKNQVSTTATVVDQRAEIV

Nearest PDB structures (foldseek):
  8irn-assembly1_B  TM=8.421E-01  e=3.451E-23  Arabidopsis thaliana
  8wo7-assembly1_A  TM=8.582E-01  e=8.284E-23  Arabidopsis thaliana

InterPro domains:
  IPR006043 Nucleobase cation symporter 2 family [PF00860] (27-239)
  IPR045018 Azaguanine-like transporters [PTHR43337] (1-270)

Mean predicted aligned error: 11.76 Å

pLDDT: mean 79.37, std 10.32, range [45.31, 92.69]

Solvent-accessible surface area (backbone atoms only — not comparable to full-atom values): 15919 Å² total; per-residue (Å²): 139,85,54,62,46,56,56,48,18,52,51,24,31,49,49,20,51,54,26,51,76,67,68,41,86,62,22,60,56,54,15,33,50,52,36,29,58,66,18,65,47,70,87,51,91,50,30,69,36,44,101,43,78,66,18,51,52,53,46,60,43,37,71,36,54,66,47,84,84,77,77,81,81,37,55,69,69,79,76,71,87,60,67,86,41,68,67,52,55,51,51,50,54,51,48,53,53,44,48,54,54,47,46,51,55,35,52,52,53,45,31,54,78,68,68,49,54,44,99,82,79,48,45,89,59,53,69,58,53,52,50,49,44,54,52,47,22,53,54,32,42,42,52,55,46,68,78,56,73,76,63,69,70,52,50,59,45,37,75,76,63,52,79,49,71,65,52,55,52,52,50,51,50,51,54,59,57,44,52,40,33,40,33,50,58,69,57,53,43,69,49,27,50,49,32,48,53,52,52,51,50,60,61,56,55,58,61,64,70,77,53,60,62,86,44,59,66,53,29,50,19,53,51,50,23,64,57,30,44,77,72,62,77,34,76,59,59,17,52,52,52,16,53,50,44,32,48,61,65,43,42,61,56,54,52,54,49,49,51,51,49,50,51,50,50,51,50,52,58,52,50,52,55,54,52,54,52,52,53,50,54,55,51,51,64,58,62,73,76,114

Organism: NCBI:txid39325